Protein AF-A0AA88ZFK7-F1 (afdb_monomer_lite)

pLDDT: mean 89.88, std 11.75, range [48.97, 98.88]

Radius of gyration: 25.18 Å; chains: 1; bounding box: 60×43×93 Å

Foldseek 3Di:
DDDPPCNVVVVVVVVVVVVVVVVVVVVVVVPDDDDPDDDDPDPVVPDDDDDPDDDQAEEAEDELQQDAPQQEGDPVLVVLLVVQLPDDQRYEYEYQANLHPPAFQEDCVVCVVNNSSSLSSNVSNLVSCPNHNYHAAYEHDPRNCRHPGLVRVQVRLVSSCVSVVHNRHYPDPSLEAWDWADSDPAEIEIEGEVCLQLDDCVVVVCNPVPHPDDDPVVVLVVLLVVLLVQQRHQYEYRHAQDLDDCAQLCLNDDQCQCQAPPPDPHGDNVVSVVVSVCCNQDVPDSSRCNHPRNVVVSVSSVVSNVSHPRYHYDYHSGPDDDDDD

Secondary structure (DSSP, 8-state):
----TTHHHHHHHHHHHHHHHHHHHHHHHHS-----S---SSSGGGS-----S--S-EEEEE-S-----TTS--HHHHHHHHHHHT--SSEEEEEES--SSSSSPPPTTTTHHHHHHHHHHHHHHHTTSTT--SEEEEE--TTGGGTTTHHHHHHHHHHHHHHHT-STTBSSGGG-SEEEEE-SSSEEEEEE-HHHHHS-GGG-TTTTTT-S--SHHHHHHHHHHHHHHTTTSEEEEEESS-SS-SSTTTT---HHHHHSGGG-SS--HHHHHHHHHHHHHH--STTSTTSHHHHHHHHHHHHHHTT-TTEEEE--SSSS-----

Structure (mmCIF, N/CA/C/O backbone):
data_AF-A0AA88ZFK7-F1
#
_entry.id   AF-A0AA88ZFK7-F1
#
loop_
_atom_site.group_PDB
_atom_site.id
_atom_site.type_symbol
_atom_site.label_atom_id
_atom_site.label_alt_id
_atom_site.label_comp_id
_atom_site.label_asym_id
_atom_site.label_entity_id
_atom_site.label_seq_id
_atom_site.pdbx_PDB_ins_code
_atom_site.Cartn_x
_atom_site.Cartn_y
_atom_site.Cartn_z
_atom_site.occupancy
_atom_site.B_iso_or_equiv
_atom_site.auth_seq_id
_atom_site.auth_comp_id
_atom_site.auth_asym_id
_atom_site.auth_atom_id
_atom_site.pdbx_PDB_model_num
ATOM 1 N N . MET A 1 1 ? -26.505 -17.144 -72.668 1.00 49.22 1 MET A N 1
ATOM 2 C CA . MET A 1 1 ? -26.418 -16.811 -71.226 1.00 49.22 1 MET A CA 1
ATOM 3 C C . MET A 1 1 ? -27.713 -16.141 -70.796 1.00 49.22 1 MET A C 1
ATOM 5 O O . MET A 1 1 ? -27.918 -14.972 -71.095 1.00 49.22 1 MET A O 1
ATOM 9 N N . ILE A 1 2 ? -28.613 -16.891 -70.162 1.00 48.97 2 ILE A N 1
ATOM 10 C CA . ILE A 1 2 ? -29.909 -16.385 -69.694 1.00 48.97 2 ILE A CA 1
ATOM 11 C C . ILE A 1 2 ? -29.658 -15.649 -68.373 1.00 48.97 2 ILE A C 1
ATOM 13 O O . ILE A 1 2 ? -29.477 -16.278 -67.334 1.00 48.97 2 ILE A O 1
ATOM 17 N N . LYS A 1 3 ? -29.584 -14.313 -68.397 1.00 54.75 3 LYS A N 1
ATOM 18 C CA . LYS A 1 3 ? -29.647 -13.525 -67.159 1.00 54.75 3 LYS A CA 1
ATOM 19 C C . LYS A 1 3 ? -31.097 -13.563 -66.679 1.00 54.75 3 LYS A C 1
ATOM 21 O O . LYS A 1 3 ? -31.960 -12.970 -67.317 1.00 54.75 3 LYS A O 1
ATOM 26 N N . SER A 1 4 ? -31.348 -14.291 -65.589 1.00 56.97 4 SER A N 1
ATOM 27 C CA . SER A 1 4 ? -32.655 -14.339 -64.922 1.00 56.97 4 SER A CA 1
ATOM 28 C C . SER A 1 4 ? -33.203 -12.913 -64.714 1.00 56.97 4 SER A C 1
ATOM 30 O O . SER A 1 4 ? -32.439 -12.053 -64.253 1.00 56.97 4 SER A O 1
ATOM 32 N N . PRO A 1 5 ? -34.494 -12.640 -65.007 1.00 57.62 5 PRO A N 1
ATOM 33 C CA . PRO A 1 5 ? -35.096 -11.307 -64.872 1.00 57.62 5 PRO A CA 1
ATOM 34 C C . PRO A 1 5 ? -34.964 -10.730 -63.455 1.00 57.62 5 PRO A C 1
ATOM 36 O O . PRO A 1 5 ? -34.933 -9.517 -63.266 1.00 57.62 5 PRO A O 1
ATOM 39 N N . ASN A 1 6 ? -34.794 -11.604 -62.461 1.00 59.94 6 ASN A N 1
ATOM 40 C CA . ASN A 1 6 ? -34.714 -11.233 -61.054 1.00 59.94 6 ASN A CA 1
ATOM 41 C C . ASN A 1 6 ? -33.299 -10.831 -60.605 1.00 59.94 6 ASN A C 1
ATOM 43 O O . ASN A 1 6 ? -33.136 -10.301 -59.510 1.00 59.94 6 ASN A O 1
ATOM 47 N N . TYR A 1 7 ? -32.262 -11.012 -61.433 1.00 61.47 7 TYR A N 1
ATOM 48 C CA . TYR A 1 7 ? -30.872 -10.729 -61.041 1.00 61.47 7 TYR A CA 1
ATOM 49 C C . TYR A 1 7 ? -30.628 -9.247 -60.700 1.00 61.47 7 TYR A C 1
ATOM 51 O O . TYR A 1 7 ? -29.894 -8.928 -59.764 1.00 61.47 7 TYR A O 1
ATOM 59 N N . LYS A 1 8 ? -31.269 -8.320 -61.427 1.00 62.09 8 LYS A N 1
ATOM 60 C CA . LYS A 1 8 ? -31.182 -6.880 -61.122 1.00 62.09 8 LYS A CA 1
ATOM 61 C C . LYS A 1 8 ? -31.907 -6.521 -59.821 1.00 62.09 8 LYS A C 1
ATOM 63 O O . LYS A 1 8 ? -31.395 -5.697 -59.070 1.00 62.09 8 LYS A O 1
ATOM 68 N N . PHE A 1 9 ? -33.040 -7.168 -59.545 1.00 68.88 9 PHE A N 1
ATOM 69 C CA . PHE A 1 9 ? -33.827 -6.959 -58.329 1.00 68.88 9 PHE A CA 1
ATOM 70 C C . PHE A 1 9 ? -33.089 -7.463 -57.081 1.00 68.88 9 PHE A C 1
ATOM 72 O O . PHE A 1 9 ? -32.941 -6.719 -56.117 1.00 68.88 9 PHE A O 1
ATOM 79 N N . TYR A 1 10 ? -32.518 -8.674 -57.121 1.00 67.75 10 TYR A N 1
ATOM 80 C CA . TYR A 1 10 ? -31.720 -9.201 -56.006 1.00 67.75 10 TYR A CA 1
ATOM 81 C C . TYR A 1 10 ? -30.477 -8.350 -55.719 1.00 67.75 10 TYR A C 1
ATOM 83 O O . TYR A 1 10 ? -30.181 -8.083 -54.557 1.00 67.75 10 TYR A O 1
ATOM 91 N N . ASN A 1 11 ? -29.785 -7.851 -56.749 1.00 69.25 11 ASN A N 1
ATOM 92 C CA . ASN A 1 11 ? -28.633 -6.968 -56.550 1.00 69.25 11 ASN A CA 1
ATOM 93 C C . ASN A 1 11 ? -29.015 -5.584 -56.007 1.00 69.25 11 ASN A C 1
ATOM 95 O O . ASN A 1 11 ? -28.269 -5.041 -55.192 1.00 69.25 11 ASN A O 1
ATOM 99 N N . SER A 1 12 ? -30.159 -5.009 -56.404 1.00 67.25 12 SER A N 1
ATOM 100 C CA . SER A 1 12 ? -30.617 -3.745 -55.809 1.00 67.25 12 SER A CA 1
ATOM 101 C C . SER A 1 12 ? -31.069 -3.936 -54.362 1.00 67.25 12 SER A C 1
ATOM 103 O O . SER A 1 12 ? -30.783 -3.080 -53.528 1.00 67.25 12 SER A O 1
ATOM 105 N N . LEU A 1 13 ? -31.707 -5.069 -54.046 1.00 68.25 13 LEU A N 1
ATOM 106 C CA . LEU A 1 13 ? -32.111 -5.426 -52.686 1.00 68.25 13 LEU A CA 1
ATOM 107 C C . LEU A 1 13 ? -30.886 -5.651 -51.785 1.00 68.25 13 LEU A C 1
ATOM 109 O O . LEU A 1 13 ? -30.809 -5.072 -50.709 1.00 68.25 13 LEU A O 1
ATOM 113 N N . LEU A 1 14 ? -29.882 -6.399 -52.255 1.00 69.56 14 LEU A N 1
ATOM 114 C CA . LEU A 1 14 ? -28.613 -6.617 -51.549 1.00 69.56 14 LEU A CA 1
ATOM 115 C C . LEU A 1 14 ? -27.828 -5.314 -51.355 1.00 69.56 14 LEU A C 1
ATOM 117 O O . LEU A 1 14 ? -27.290 -5.075 -50.276 1.00 69.56 14 LEU A O 1
ATOM 121 N N . ALA A 1 15 ? -27.783 -4.440 -52.364 1.00 69.88 15 ALA A N 1
ATOM 122 C CA . ALA A 1 15 ? -27.136 -3.134 -52.250 1.00 69.88 15 ALA A CA 1
ATOM 123 C C . ALA A 1 15 ? -27.870 -2.211 -51.262 1.00 69.88 15 ALA A C 1
ATOM 125 O O . ALA A 1 15 ? -27.221 -1.508 -50.486 1.00 69.88 15 ALA A O 1
ATOM 126 N N . ALA A 1 16 ? -29.207 -2.232 -51.252 1.00 69.50 16 ALA A N 1
ATOM 127 C CA . ALA A 1 16 ? -30.010 -1.515 -50.268 1.00 69.50 16 ALA A CA 1
ATOM 128 C C . ALA A 1 16 ? -29.779 -2.084 -48.861 1.00 69.50 16 ALA A C 1
ATOM 130 O O . ALA A 1 16 ? -29.427 -1.324 -47.963 1.00 69.50 16 ALA A O 1
ATOM 131 N N . MET A 1 17 ? -29.862 -3.403 -48.670 1.00 72.62 17 MET A N 1
ATOM 132 C CA . MET A 1 17 ? -29.589 -4.063 -47.388 1.00 72.62 17 MET A CA 1
ATOM 133 C C . MET A 1 17 ? -28.180 -3.759 -46.871 1.00 72.62 17 MET A C 1
ATOM 135 O O . MET A 1 17 ? -28.020 -3.473 -45.691 1.00 72.62 17 MET A O 1
ATOM 139 N N . ARG A 1 18 ? -27.166 -3.724 -47.746 1.00 75.06 18 ARG A N 1
ATOM 140 C CA . ARG A 1 18 ? -25.788 -3.367 -47.378 1.00 75.06 18 ARG A CA 1
ATOM 141 C C . ARG A 1 18 ? -25.671 -1.910 -46.920 1.00 75.06 18 ARG A C 1
ATOM 143 O O . ARG A 1 18 ? -25.012 -1.655 -45.922 1.00 75.06 18 ARG A O 1
ATOM 150 N N . LYS A 1 19 ? -26.352 -0.967 -47.587 1.00 73.19 19 LYS A N 1
ATOM 151 C CA . LYS A 1 19 ? -26.397 0.451 -47.170 1.00 73.19 19 LYS A CA 1
ATOM 152 C C . LYS A 1 19 ? -27.090 0.639 -45.819 1.00 73.19 19 LYS A C 1
ATOM 154 O O . LYS A 1 19 ? -26.576 1.370 -44.980 1.00 73.19 19 LYS A O 1
ATOM 159 N N . HIS A 1 20 ? -28.216 -0.040 -45.595 1.00 80.69 20 HIS A N 1
ATOM 160 C CA . HIS A 1 20 ? -28.940 0.030 -44.322 1.00 80.69 20 HIS A CA 1
ATOM 161 C C . HIS A 1 20 ? -28.157 -0.661 -43.202 1.00 80.69 20 HIS A C 1
ATOM 163 O O . HIS A 1 20 ? -28.085 -0.127 -42.105 1.00 80.69 20 HIS A O 1
ATOM 169 N N . PHE A 1 21 ? -27.492 -1.785 -43.482 1.00 83.69 21 PHE A N 1
ATOM 170 C CA . PHE A 1 21 ? -26.608 -2.453 -42.528 1.00 83.69 21 PHE A CA 1
ATOM 171 C C . PHE A 1 21 ? -25.432 -1.560 -42.120 1.00 83.69 21 PHE A C 1
ATOM 173 O O . PHE A 1 21 ? -25.173 -1.400 -40.933 1.00 83.69 21 PHE A O 1
ATOM 180 N N . THR A 1 22 ? -24.759 -0.909 -43.075 1.00 82.00 22 THR A N 1
ATOM 181 C CA . THR A 1 22 ? -23.696 0.058 -42.764 1.00 82.00 22 THR A CA 1
ATOM 182 C C . THR A 1 22 ? -24.225 1.236 -41.945 1.00 82.00 22 THR A C 1
ATOM 184 O O . THR A 1 22 ? -23.577 1.629 -40.981 1.00 82.00 22 THR A O 1
ATOM 187 N N . LEU A 1 23 ? -25.409 1.766 -42.269 1.00 83.00 23 LEU A N 1
ATOM 188 C CA . LEU A 1 23 ? -26.037 2.844 -41.501 1.00 83.00 23 LEU A CA 1
ATOM 189 C C . LEU A 1 23 ? -26.380 2.408 -40.068 1.00 83.00 23 LEU A C 1
ATOM 191 O O . LEU A 1 23 ? -26.109 3.151 -39.133 1.00 83.00 23 LEU A O 1
ATOM 195 N N . ILE A 1 24 ? -26.925 1.201 -39.887 1.00 84.56 24 ILE A N 1
ATOM 196 C CA . ILE A 1 24 ? -27.236 0.622 -38.571 1.00 84.56 24 ILE A CA 1
ATOM 197 C C . ILE A 1 24 ? -25.956 0.435 -37.756 1.00 84.56 24 ILE A C 1
ATOM 199 O O . ILE A 1 24 ? -25.912 0.831 -36.598 1.00 84.56 24 ILE A O 1
ATOM 203 N N . VAL A 1 25 ? -24.894 -0.102 -38.361 1.00 82.19 25 VAL A N 1
ATOM 204 C CA . VAL A 1 25 ? -23.587 -0.251 -37.708 1.00 82.19 25 VAL A CA 1
ATOM 205 C C . VAL A 1 25 ? -23.025 1.114 -37.293 1.00 82.19 25 VAL A C 1
ATOM 207 O O . VAL A 1 25 ? -22.575 1.260 -36.162 1.00 82.19 25 VAL A O 1
ATOM 210 N N . ILE A 1 26 ? -23.111 2.133 -38.155 1.00 81.38 26 ILE A N 1
ATOM 211 C CA . ILE A 1 26 ? -22.686 3.506 -37.834 1.00 81.38 26 ILE A CA 1
ATOM 212 C C . ILE A 1 26 ? -23.524 4.094 -36.689 1.00 81.38 26 ILE A C 1
ATOM 214 O O . ILE A 1 26 ? -22.962 4.662 -35.758 1.00 81.38 26 ILE A O 1
ATOM 218 N N . LEU A 1 27 ? -24.848 3.930 -36.710 1.00 82.25 27 LEU A N 1
ATOM 219 C CA . LEU A 1 27 ? -25.737 4.410 -35.647 1.00 82.25 27 LEU A CA 1
ATOM 220 C C . LEU A 1 27 ? -25.462 3.717 -34.303 1.00 82.25 27 LEU A C 1
ATOM 222 O O . LEU A 1 27 ? -25.471 4.382 -33.270 1.00 82.25 27 LEU A O 1
ATOM 226 N N . LEU A 1 28 ? -25.133 2.421 -34.316 1.00 79.12 28 LEU A N 1
ATOM 227 C CA . LEU A 1 28 ? -24.731 1.669 -33.121 1.00 79.12 28 LEU A CA 1
ATOM 228 C C . LEU A 1 28 ? -23.401 2.167 -32.527 1.00 79.12 28 LEU A C 1
ATOM 230 O O . LEU A 1 28 ? -23.224 2.117 -31.310 1.00 79.12 28 LEU A O 1
ATOM 234 N N . PHE A 1 29 ? -22.489 2.703 -33.348 1.00 69.25 29 PHE A N 1
ATOM 235 C CA . PHE A 1 29 ? -21.265 3.346 -32.854 1.00 69.25 29 PHE A CA 1
ATOM 236 C C . PHE A 1 29 ? -21.531 4.689 -32.154 1.00 69.25 29 PHE A C 1
ATOM 238 O O . PHE A 1 29 ? -20.763 5.063 -31.270 1.00 69.25 29 PHE A O 1
ATOM 245 N N . PHE A 1 30 ? -22.619 5.391 -32.490 1.00 69.25 30 PHE A N 1
ATOM 246 C CA . PHE A 1 30 ? -22.988 6.663 -31.852 1.00 69.25 30 PHE A CA 1
ATOM 247 C C . PHE A 1 30 ? -23.887 6.511 -30.616 1.00 69.25 30 PHE A C 1
ATOM 249 O O . PHE A 1 30 ? -24.049 7.474 -29.871 1.00 69.25 30 PHE A O 1
ATOM 256 N N . SER A 1 31 ? -24.444 5.323 -30.349 1.00 69.44 31 SER A N 1
ATOM 257 C CA . SER A 1 31 ? -25.279 5.076 -29.160 1.00 69.44 31 SER A CA 1
ATOM 258 C C . SER A 1 31 ? -24.495 4.714 -27.888 1.00 69.44 31 SER A C 1
ATOM 260 O O . SER A 1 31 ? -25.089 4.534 -26.826 1.00 69.44 31 SER A O 1
ATOM 262 N N . GLY A 1 32 ? -23.168 4.578 -27.968 1.00 58.75 32 GLY A N 1
ATOM 263 C CA . GLY A 1 32 ? -22.326 4.227 -26.824 1.00 58.75 32 GLY A CA 1
ATOM 264 C C . GLY A 1 32 ? -21.903 5.447 -26.006 1.00 58.75 32 GLY A C 1
ATOM 265 O O . GLY A 1 32 ? -20.849 6.020 -26.264 1.00 58.75 32 GLY A O 1
ATOM 266 N N . CYS A 1 33 ? -22.669 5.826 -24.982 1.00 57.41 33 CYS A N 1
ATOM 267 C CA . CYS A 1 33 ? -22.209 6.809 -23.996 1.00 57.41 33 CYS A CA 1
ATOM 268 C C . CYS A 1 33 ? -21.316 6.131 -22.944 1.00 57.41 33 CYS A C 1
ATOM 270 O O . CYS A 1 33 ? -21.792 5.345 -22.122 1.00 57.41 33 CYS A O 1
ATOM 272 N N . ALA A 1 34 ? -20.020 6.456 -22.929 1.00 58.28 34 ALA A N 1
ATOM 273 C CA . ALA A 1 34 ? -19.162 6.160 -21.786 1.00 58.28 34 ALA A CA 1
ATOM 274 C C . ALA A 1 34 ? -19.526 7.117 -20.639 1.00 58.28 34 ALA A C 1
ATOM 276 O O . ALA A 1 34 ? -19.327 8.324 -20.742 1.00 58.28 34 ALA A O 1
ATOM 277 N N . THR A 1 35 ? -20.101 6.585 -19.561 1.00 60.56 35 THR A N 1
ATOM 278 C CA . THR A 1 35 ? -20.383 7.362 -18.348 1.00 60.56 35 THR A CA 1
ATOM 279 C C . THR A 1 35 ? -19.154 7.392 -17.440 1.00 60.56 35 THR A C 1
ATOM 281 O O . THR A 1 35 ? -18.568 6.345 -17.162 1.00 60.56 35 THR A O 1
ATOM 284 N N . TYR A 1 36 ? -18.782 8.588 -16.978 1.00 64.69 36 TYR A N 1
ATOM 285 C CA . TYR A 1 36 ? -17.747 8.811 -15.958 1.00 64.69 36 TYR A CA 1
ATOM 286 C C . TYR A 1 36 ? -18.322 8.830 -14.534 1.00 64.69 36 TYR A C 1
ATOM 288 O O . TYR A 1 36 ? -17.595 9.059 -13.572 1.00 64.69 36 TYR A O 1
ATOM 296 N N . HIS A 1 37 ? -19.632 8.615 -14.386 1.00 66.00 37 HIS A N 1
ATOM 297 C CA . HIS A 1 37 ? -20.259 8.535 -13.074 1.00 66.00 37 HIS A CA 1
ATOM 298 C C . HIS A 1 37 ? -19.936 7.201 -12.401 1.00 66.00 37 HIS A C 1
ATOM 300 O O . HIS A 1 37 ? -19.887 6.157 -13.058 1.00 66.00 37 HIS A O 1
ATOM 306 N N . ALA A 1 38 ? -19.768 7.241 -11.077 1.00 68.56 38 ALA A N 1
ATOM 307 C CA . ALA A 1 38 ? -19.637 6.043 -10.263 1.00 68.56 38 ALA A CA 1
ATOM 308 C C . ALA A 1 38 ? -20.814 5.091 -10.529 1.00 68.56 38 ALA A C 1
ATOM 310 O O . ALA A 1 38 ? -21.983 5.495 -10.546 1.00 68.56 38 ALA A O 1
ATOM 311 N N . LYS A 1 39 ? -20.486 3.825 -10.789 1.00 67.38 39 LYS A N 1
ATOM 312 C CA . LYS A 1 39 ? -21.465 2.782 -11.082 1.00 67.38 39 LYS A CA 1
ATOM 313 C C . LYS A 1 39 ? -21.819 2.073 -9.788 1.00 67.38 39 LYS A C 1
ATOM 315 O O . LYS A 1 39 ? -21.060 1.242 -9.307 1.00 67.38 39 LYS A O 1
ATOM 320 N N . TYR A 1 40 ? -22.980 2.405 -9.249 1.00 67.81 40 TYR A N 1
ATOM 321 C CA . TYR A 1 40 ? -23.548 1.706 -8.106 1.00 67.81 40 TYR A CA 1
ATOM 322 C C . TYR A 1 40 ? -24.415 0.559 -8.612 1.00 67.81 40 TYR A C 1
ATOM 324 O O . TYR A 1 40 ? -25.205 0.756 -9.538 1.00 67.81 40 TYR A O 1
ATOM 332 N N . LYS A 1 41 ? -24.274 -0.629 -8.014 1.00 69.50 41 LYS A N 1
ATOM 333 C CA . LYS A 1 41 ? -25.149 -1.770 -8.317 1.00 69.50 41 LYS A CA 1
ATOM 334 C C . LYS A 1 41 ? -26.603 -1.432 -7.971 1.00 69.50 41 LYS A C 1
ATOM 336 O O . LYS A 1 41 ? -27.474 -1.652 -8.805 1.00 69.50 41 LYS A O 1
ATOM 341 N N . ASN A 1 42 ? -26.823 -0.800 -6.815 1.00 75.25 42 ASN A N 1
ATOM 342 C CA . ASN A 1 42 ? -28.095 -0.188 -6.446 1.00 75.25 42 ASN A CA 1
ATOM 343 C C . ASN A 1 42 ? -27.876 1.289 -6.110 1.00 75.25 42 ASN A C 1
ATOM 345 O O . ASN A 1 42 ? -26.991 1.651 -5.341 1.00 75.25 42 ASN A O 1
ATOM 349 N N . ILE A 1 43 ? -28.683 2.160 -6.708 1.00 72.50 43 ILE A N 1
ATOM 350 C CA . ILE A 1 43 ? -28.585 3.614 -6.524 1.00 72.50 43 ILE A CA 1
ATOM 351 C C . ILE A 1 43 ? -29.042 4.047 -5.124 1.00 72.50 43 ILE A C 1
ATOM 353 O O . ILE A 1 43 ? -28.575 5.078 -4.643 1.00 72.50 43 ILE A O 1
ATOM 357 N N . GLU A 1 44 ? -29.931 3.271 -4.506 1.00 70.44 44 GLU A N 1
ATOM 358 C CA . GLU A 1 44 ? -30.509 3.519 -3.179 1.00 70.44 44 GLU A CA 1
ATOM 359 C C . GLU A 1 44 ? -29.471 3.362 -2.055 1.00 70.44 44 GLU A C 1
ATOM 361 O O . GLU A 1 44 ? -29.525 4.101 -1.077 1.00 70.44 44 GLU A O 1
ATOM 366 N N . ASP A 1 45 ? -28.441 2.535 -2.265 1.00 64.38 45 ASP A N 1
ATOM 367 C CA . ASP A 1 45 ? -27.340 2.294 -1.316 1.00 64.38 45 ASP A CA 1
ATOM 368 C C . ASP A 1 45 ? -26.363 3.488 -1.204 1.00 64.38 45 ASP A C 1
ATOM 370 O O . ASP A 1 45 ? -25.338 3.408 -0.532 1.00 64.38 45 ASP A O 1
ATOM 374 N N . ARG A 1 46 ? -26.642 4.610 -1.885 1.00 64.31 46 ARG A N 1
ATOM 375 C CA . ARG A 1 46 ? -25.829 5.839 -1.822 1.00 64.31 46 ARG A CA 1
ATOM 376 C C . ARG A 1 46 ? -26.067 6.684 -0.574 1.00 64.31 46 ARG A C 1
ATOM 378 O O . ARG A 1 46 ? -25.387 7.694 -0.410 1.00 64.31 46 ARG A O 1
ATOM 385 N N . GLN A 1 47 ? -27.068 6.352 0.232 1.00 67.19 47 GLN A N 1
ATOM 386 C CA . GLN A 1 47 ? -27.341 7.092 1.455 1.00 67.19 47 GLN A CA 1
ATOM 387 C C . GLN A 1 47 ? -26.525 6.513 2.602 1.00 67.19 47 GLN A C 1
ATOM 389 O O . GLN A 1 47 ? -26.481 5.296 2.788 1.00 67.19 47 GLN A O 1
ATOM 394 N N . ASP A 1 48 ? -25.907 7.398 3.381 1.00 68.00 48 ASP A N 1
ATOM 395 C CA . ASP A 1 48 ? -25.293 7.009 4.642 1.00 68.00 48 ASP A CA 1
ATOM 396 C C . ASP A 1 48 ? -26.340 6.282 5.481 1.00 68.00 48 ASP A C 1
ATOM 398 O O . ASP A 1 48 ? -27.452 6.778 5.668 1.00 68.00 48 ASP A O 1
ATOM 402 N N . THR A 1 49 ? -25.999 5.092 5.972 1.00 69.81 49 THR A N 1
ATOM 403 C CA . THR A 1 49 ? -26.879 4.375 6.892 1.00 69.81 49 THR A CA 1
ATOM 404 C C . THR A 1 49 ? -26.753 5.046 8.258 1.00 69.81 49 THR A C 1
ATOM 406 O O . THR A 1 49 ? -25.693 4.930 8.880 1.00 69.81 49 THR A O 1
ATOM 409 N N . PRO A 1 50 ? -27.785 5.760 8.751 1.00 70.62 50 PRO A N 1
ATOM 410 C CA . PRO A 1 50 ? -27.712 6.364 10.068 1.00 70.62 50 PRO A CA 1
ATOM 411 C C . PRO A 1 50 ? -27.580 5.247 11.104 1.00 70.62 50 PRO A C 1
ATOM 413 O O . PRO A 1 50 ? -28.436 4.370 11.213 1.00 70.62 50 PRO A O 1
ATOM 416 N N . THR A 1 51 ? -26.487 5.271 11.860 1.00 77.50 51 THR A N 1
ATOM 417 C CA . THR A 1 51 ? -26.239 4.334 12.952 1.00 77.50 51 THR A CA 1
ATOM 418 C C . THR A 1 51 ? -26.222 5.092 14.270 1.00 77.50 51 THR A C 1
ATOM 420 O O . THR A 1 51 ? -25.615 6.152 14.383 1.00 77.50 51 THR A O 1
ATOM 423 N N . ALA A 1 52 ? -26.906 4.544 15.272 1.00 82.25 52 ALA A N 1
ATOM 424 C CA . ALA A 1 52 ? -26.826 5.024 16.650 1.00 82.25 52 ALA A CA 1
ATOM 425 C C . ALA A 1 52 ? -25.652 4.389 17.418 1.00 82.25 52 ALA A C 1
ATOM 427 O O . ALA A 1 52 ? -25.462 4.682 18.595 1.00 82.25 52 ALA A O 1
ATOM 428 N N . LYS A 1 53 ? -24.902 3.478 16.779 1.00 86.38 53 LYS A N 1
ATOM 429 C CA . LYS A 1 53 ? -23.741 2.831 17.392 1.00 86.38 53 LYS A CA 1
ATOM 430 C C . LYS A 1 53 ? -22.585 3.818 17.491 1.00 86.38 53 LYS A C 1
ATOM 432 O O . LYS A 1 53 ? -22.346 4.595 16.568 1.00 86.38 53 LYS A O 1
ATOM 437 N N . GLU A 1 54 ? -21.858 3.733 18.595 1.00 89.12 54 GLU A N 1
ATOM 438 C CA . GLU A 1 54 ? -20.601 4.446 18.767 1.00 89.12 54 GLU A CA 1
ATOM 439 C C . GLU A 1 54 ? -19.547 3.900 17.795 1.00 89.12 54 GLU A C 1
ATOM 441 O O . GLU A 1 54 ? -19.468 2.694 17.544 1.00 89.12 54 GLU A O 1
ATOM 446 N N . VAL A 1 55 ? -18.762 4.801 17.206 1.00 91.69 55 VAL A N 1
ATOM 447 C CA . VAL A 1 55 ? -17.678 4.437 16.294 1.00 91.69 55 VAL A CA 1
ATOM 448 C C . VAL A 1 55 ? -16.454 4.075 17.130 1.00 91.69 55 VAL A C 1
ATOM 450 O O . VAL A 1 55 ? -15.853 4.954 17.739 1.00 91.69 55 VAL A O 1
ATOM 453 N N . SER A 1 56 ? -16.082 2.791 17.131 1.00 93.69 56 SER A N 1
ATOM 454 C CA . SER A 1 56 ? -14.902 2.282 17.852 1.00 93.69 56 SER A CA 1
ATOM 455 C C . SER A 1 56 ? -13.594 2.865 17.295 1.00 93.69 56 SER A C 1
ATOM 457 O O . SER A 1 56 ? -12.761 3.365 18.048 1.00 93.69 56 SER A O 1
ATOM 459 N N . HIS A 1 57 ? -13.432 2.871 15.964 1.00 97.44 57 HIS A N 1
ATOM 460 C CA . HIS A 1 57 ? -12.255 3.431 15.289 1.00 97.44 57 HIS A CA 1
ATOM 461 C C . HIS A 1 57 ? -12.565 3.819 13.839 1.00 97.44 57 HIS A C 1
ATOM 463 O O . HIS A 1 57 ? -13.385 3.173 13.186 1.00 97.44 57 HIS A O 1
ATOM 469 N N . THR A 1 58 ? -11.909 4.857 13.309 1.00 97.50 58 THR A N 1
ATOM 470 C CA . THR A 1 58 ? -12.067 5.284 11.901 1.00 97.50 58 THR A CA 1
ATOM 471 C C . THR A 1 58 ? -10.787 5.076 11.095 1.00 97.50 58 THR A C 1
ATOM 473 O O . THR A 1 58 ? -9.726 5.543 11.493 1.00 97.50 58 THR A O 1
ATOM 476 N N . PHE A 1 59 ? -10.879 4.456 9.917 1.00 98.44 59 PHE A N 1
ATOM 477 C CA . PHE A 1 59 ? -9.739 4.280 9.010 1.00 98.44 59 PHE A CA 1
ATOM 478 C C . PHE A 1 59 ? -9.841 5.208 7.797 1.00 98.44 59 PHE A C 1
ATOM 480 O O . PHE A 1 59 ? -10.881 5.283 7.143 1.00 98.44 59 PHE A O 1
ATOM 487 N N . TYR A 1 60 ? -8.747 5.896 7.485 1.00 98.50 60 TYR A N 1
ATOM 488 C CA . TYR A 1 60 ? -8.582 6.732 6.300 1.00 98.50 60 TYR A CA 1
ATOM 489 C C . TYR A 1 60 ? -7.531 6.096 5.400 1.00 98.50 60 TYR A C 1
ATOM 491 O O . TYR A 1 60 ? -6.388 5.926 5.807 1.00 98.50 60 TYR A O 1
ATOM 499 N N . LEU A 1 61 ? -7.918 5.734 4.184 1.00 98.56 61 LEU A N 1
ATOM 500 C CA . LEU A 1 61 ? -7.084 4.950 3.280 1.00 98.56 61 LEU A CA 1
ATOM 501 C C . LEU A 1 61 ? -6.726 5.778 2.046 1.00 98.56 61 LEU A C 1
ATOM 503 O O . LEU A 1 61 ? -7.598 6.431 1.467 1.00 98.56 61 LEU A O 1
ATOM 507 N N . ILE A 1 62 ? -5.464 5.732 1.631 1.00 98.12 62 ILE A N 1
ATOM 508 C CA . ILE A 1 62 ? -4.998 6.307 0.368 1.00 98.12 62 ILE A CA 1
ATOM 509 C C . ILE A 1 62 ? -3.859 5.450 -0.185 1.00 98.12 62 ILE A C 1
ATOM 511 O O . ILE A 1 62 ? -2.985 5.068 0.571 1.00 98.12 62 ILE A O 1
ATOM 515 N N . GLY A 1 63 ? -3.856 5.130 -1.475 1.00 96.62 63 GLY A N 1
ATOM 516 C CA . GLY A 1 63 ? -2.759 4.419 -2.148 1.00 96.62 63 GLY A CA 1
ATOM 517 C C . GLY A 1 63 ? -2.278 5.202 -3.364 1.00 96.62 63 GLY A C 1
ATOM 518 O O . GLY A 1 63 ? -2.955 6.149 -3.784 1.00 96.62 63 GLY A O 1
ATOM 519 N N . ASP A 1 64 ? -1.116 4.832 -3.905 1.00 96.75 64 ASP A N 1
ATOM 520 C CA . ASP A 1 64 ? -0.597 5.353 -5.179 1.00 96.75 64 ASP A CA 1
ATOM 521 C C . ASP A 1 64 ? -0.438 6.885 -5.163 1.00 96.75 64 ASP A C 1
ATOM 523 O O . ASP A 1 64 ? -0.637 7.600 -6.153 1.00 96.75 64 ASP A O 1
ATOM 527 N N . ALA A 1 65 ? -0.102 7.424 -3.989 1.00 95.06 65 ALA A N 1
ATOM 528 C CA . ALA A 1 65 ? -0.027 8.858 -3.737 1.00 95.06 65 ALA A CA 1
ATOM 529 C C . ALA A 1 65 ? 1.346 9.465 -4.079 1.00 95.06 65 ALA A C 1
ATOM 531 O O . ALA A 1 65 ? 1.529 10.682 -3.945 1.00 95.06 65 ALA A O 1
ATOM 532 N N . GLY A 1 66 ? 2.288 8.654 -4.570 1.00 93.38 66 GLY A N 1
ATOM 533 C CA . GLY A 1 66 ? 3.679 9.030 -4.812 1.00 93.38 66 GLY A CA 1
ATOM 534 C C . GLY A 1 66 ? 3.950 9.999 -5.959 1.00 93.38 66 GLY A C 1
ATOM 535 O O . GLY A 1 66 ? 5.108 10.198 -6.319 1.00 93.38 66 GLY A O 1
ATOM 536 N N . LEU A 1 67 ? 2.915 10.604 -6.554 1.00 94.75 67 LEU A N 1
ATOM 537 C CA . LEU A 1 67 ? 3.049 11.609 -7.607 1.00 94.75 67 LEU A CA 1
ATOM 538 C C . LEU A 1 67 ? 2.320 12.904 -7.224 1.00 94.75 67 LEU A C 1
ATOM 540 O O . LEU A 1 67 ? 1.090 13.004 -7.248 1.00 94.75 67 LEU A O 1
ATOM 544 N N . SER A 1 68 ? 3.097 13.937 -6.899 1.00 95.19 68 SER A N 1
ATOM 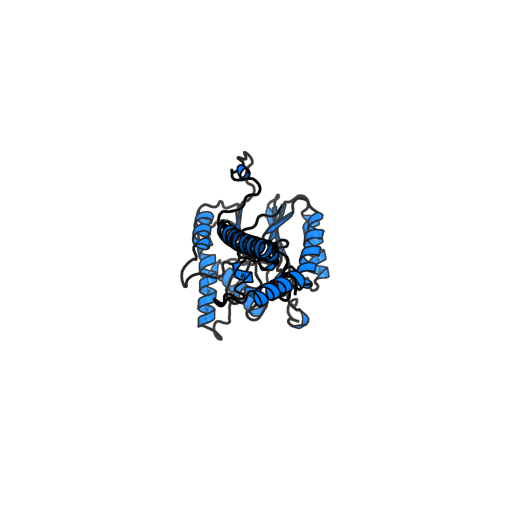545 C CA . SER A 1 68 ? 2.597 15.282 -6.584 1.00 95.19 68 SER A CA 1
ATOM 546 C C . SER A 1 68 ? 3.467 16.380 -7.201 1.00 95.19 68 SER A C 1
ATOM 548 O O . SER A 1 68 ? 4.646 16.144 -7.459 1.00 95.19 68 SER A O 1
ATOM 550 N N . PRO A 1 69 ? 2.931 17.594 -7.436 1.00 96.06 69 PRO A N 1
ATOM 551 C CA . PRO A 1 69 ? 3.746 18.730 -7.864 1.00 96.06 69 PRO A CA 1
ATOM 552 C C . PRO A 1 69 ? 4.905 18.983 -6.892 1.00 96.06 69 PRO A C 1
ATOM 554 O O . PRO A 1 69 ? 4.733 18.847 -5.682 1.00 96.06 69 PRO A O 1
ATOM 557 N N . LEU A 1 70 ? 6.067 19.396 -7.403 1.00 95.62 70 LEU A N 1
ATOM 558 C CA . LEU A 1 70 ? 7.208 19.740 -6.5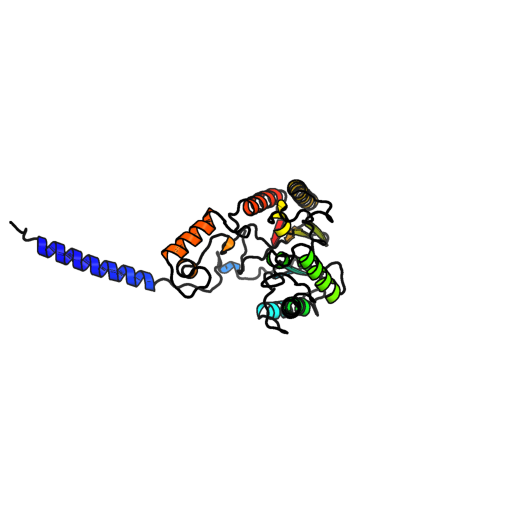49 1.00 95.62 70 LEU A CA 1
ATOM 559 C C . LEU A 1 70 ? 6.814 20.828 -5.537 1.00 95.62 70 LEU A C 1
ATOM 561 O O . LEU A 1 70 ? 6.295 21.878 -5.915 1.00 95.62 70 LEU A O 1
ATOM 565 N N . GLY A 1 71 ? 7.045 20.557 -4.251 1.00 94.25 71 GLY A N 1
ATOM 566 C CA . GLY A 1 71 ? 6.678 21.444 -3.142 1.00 94.25 71 GLY A CA 1
ATOM 567 C C . GLY A 1 71 ? 5.171 21.592 -2.888 1.00 94.25 71 GLY A C 1
ATOM 568 O O . GLY A 1 71 ? 4.773 22.487 -2.146 1.00 94.25 71 GLY A O 1
ATOM 569 N N . GLY A 1 72 ? 4.321 20.757 -3.492 1.00 95.38 72 GLY A N 1
ATOM 570 C CA . GLY A 1 72 ? 2.868 20.849 -3.368 1.00 95.38 72 GLY A CA 1
ATOM 571 C C . GLY A 1 72 ? 2.174 19.494 -3.273 1.00 95.38 72 GLY A C 1
ATOM 572 O O . GLY A 1 72 ? 2.794 18.442 -3.349 1.00 95.38 72 GLY A O 1
ATOM 573 N N . MET A 1 73 ? 0.852 19.531 -3.113 1.00 97.25 73 MET A N 1
ATOM 574 C CA . MET A 1 73 ? -0.007 18.344 -3.061 1.00 97.25 73 MET A CA 1
ATOM 575 C C . MET A 1 73 ? -0.834 18.226 -4.337 1.00 97.25 73 MET A C 1
ATOM 577 O O . MET A 1 73 ? -1.367 19.227 -4.837 1.00 97.25 73 MET A O 1
ATOM 581 N N . ASN A 1 74 ? -1.000 17.001 -4.831 1.00 95.56 74 ASN A N 1
ATOM 582 C CA . ASN A 1 74 ? -2.034 16.699 -5.814 1.00 95.56 74 ASN A CA 1
ATOM 583 C C . ASN A 1 74 ? -3.455 16.912 -5.215 1.00 95.56 74 ASN A C 1
ATOM 585 O O . ASN A 1 74 ? -3.606 17.063 -3.997 1.00 95.56 74 ASN A O 1
ATOM 589 N N . PRO A 1 75 ? -4.520 16.975 -6.040 1.00 96.06 75 PRO A N 1
ATOM 590 C CA . PRO A 1 75 ? -5.880 17.211 -5.545 1.00 96.06 75 PRO A CA 1
ATOM 591 C C . PRO A 1 75 ? -6.387 16.171 -4.535 1.00 96.06 75 PRO A C 1
ATOM 593 O O . PRO A 1 75 ? -7.102 16.544 -3.606 1.00 96.06 75 PRO A O 1
ATOM 596 N N . ALA A 1 76 ? -6.001 14.899 -4.682 1.00 95.38 76 ALA A N 1
ATOM 597 C CA . ALA A 1 76 ? -6.413 13.831 -3.772 1.00 95.38 76 ALA A CA 1
ATOM 598 C C . ALA A 1 76 ? -5.820 14.032 -2.370 1.00 95.38 76 ALA A C 1
ATOM 600 O O . ALA A 1 76 ? -6.558 14.007 -1.390 1.00 95.38 76 ALA A O 1
ATOM 601 N N . LEU A 1 77 ? -4.525 14.352 -2.273 1.00 98.06 77 LEU A N 1
ATOM 602 C CA . LEU A 1 77 ? -3.861 14.644 -0.999 1.00 98.06 77 LEU A CA 1
ATOM 603 C C . LEU A 1 77 ? -4.411 15.896 -0.315 1.00 98.06 77 LEU A C 1
ATOM 605 O O . LEU A 1 77 ? -4.495 15.932 0.910 1.00 98.06 77 LEU A O 1
ATOM 609 N N . LYS A 1 78 ? -4.842 16.907 -1.081 1.00 98.25 78 LYS A N 1
ATOM 610 C CA . LYS A 1 78 ? -5.544 18.067 -0.507 1.00 98.25 78 LYS A CA 1
ATOM 611 C C . LYS A 1 78 ? -6.858 17.644 0.149 1.00 98.25 78 LYS A C 1
ATOM 613 O O . LYS A 1 78 ? -7.088 17.984 1.302 1.00 98.25 78 LYS A O 1
ATOM 618 N N . ALA A 1 79 ? -7.690 16.875 -0.554 1.00 97.44 79 ALA A N 1
ATOM 619 C CA . ALA A 1 79 ? -8.951 16.378 -0.002 1.00 97.44 79 ALA A CA 1
ATOM 620 C C . ALA A 1 79 ? -8.728 15.456 1.211 1.00 97.44 79 ALA A C 1
ATOM 622 O O . ALA A 1 79 ? -9.432 15.568 2.213 1.00 97.44 79 ALA A O 1
ATOM 623 N N . PHE A 1 80 ? -7.710 14.595 1.142 1.00 98.19 80 PHE A N 1
ATOM 624 C CA . PHE A 1 80 ? -7.312 13.715 2.236 1.00 98.19 80 PHE A CA 1
ATOM 625 C C . PHE A 1 80 ? -6.905 14.518 3.475 1.00 98.19 80 PHE A C 1
ATOM 627 O O . PHE A 1 80 ? -7.456 14.303 4.551 1.00 98.19 80 PHE A O 1
ATOM 634 N N . LYS A 1 81 ? -6.038 15.527 3.311 1.00 98.44 81 LYS A N 1
ATOM 635 C CA . LYS A 1 81 ? -5.637 16.444 4.385 1.00 98.44 81 LYS A CA 1
ATOM 636 C C . LYS A 1 81 ? -6.828 17.125 5.052 1.00 98.44 81 LYS A C 1
ATOM 638 O O . LYS A 1 81 ? -6.889 17.160 6.277 1.00 98.44 81 LYS A O 1
ATOM 643 N N . GLU A 1 82 ? -7.774 17.653 4.274 1.00 97.94 82 GLU A N 1
ATOM 644 C CA . GLU A 1 82 ? -8.968 18.292 4.843 1.00 97.94 82 GLU A CA 1
ATOM 645 C C . GLU A 1 82 ? -9.779 17.317 5.700 1.00 97.94 82 GLU A C 1
ATOM 647 O O . GLU A 1 82 ? -10.256 17.683 6.775 1.00 97.94 82 GLU A O 1
ATOM 652 N N . ARG A 1 83 ? -9.881 16.051 5.278 1.00 97.12 83 ARG A N 1
ATOM 653 C CA . ARG A 1 83 ? -10.574 15.031 6.064 1.00 97.12 83 ARG A CA 1
ATOM 654 C C . ARG A 1 83 ? -9.817 14.662 7.341 1.00 97.12 83 ARG A C 1
ATOM 656 O O . ARG A 1 83 ? -10.455 14.521 8.384 1.00 97.12 83 ARG A O 1
ATOM 663 N N . LEU A 1 84 ? -8.490 14.547 7.272 1.00 98.44 84 LEU A N 1
ATOM 664 C CA . LEU A 1 84 ? -7.641 14.236 8.423 1.00 98.44 84 LEU A CA 1
ATOM 665 C C . LEU A 1 84 ? -7.570 15.378 9.447 1.00 98.44 84 LEU A C 1
ATOM 667 O O . LEU A 1 84 ? -7.495 15.113 10.643 1.00 98.44 84 LEU A O 1
ATOM 671 N N . ASN A 1 85 ? -7.652 16.641 9.014 1.00 97.94 85 ASN A N 1
ATOM 672 C CA . ASN A 1 85 ? -7.641 17.809 9.908 1.00 97.94 85 ASN A CA 1
ATOM 673 C C . ASN A 1 85 ? -8.784 17.795 10.940 1.00 97.94 85 ASN A C 1
ATOM 675 O O . ASN A 1 85 ? -8.648 18.377 12.015 1.00 97.94 85 ASN A O 1
ATOM 679 N N . VAL A 1 86 ? -9.911 17.163 10.601 1.00 96.56 86 VAL A N 1
ATOM 680 C CA . VAL A 1 86 ? -11.109 17.072 11.453 1.00 96.56 86 VAL A CA 1
ATOM 681 C C . VAL A 1 86 ? -11.331 15.666 12.017 1.00 96.56 86 VAL A C 1
ATOM 683 O O . VAL A 1 86 ? -12.384 15.396 12.592 1.00 96.56 86 VAL A O 1
ATOM 686 N N . ALA A 1 87 ? -10.381 14.751 11.819 1.00 96.88 87 ALA A N 1
ATOM 687 C CA . ALA A 1 87 ? -10.485 13.389 12.317 1.00 96.88 87 ALA A CA 1
ATOM 688 C C . ALA A 1 87 ? -10.261 13.327 13.837 1.00 96.88 87 ALA A C 1
ATOM 690 O O . ALA A 1 87 ? -9.434 14.053 14.395 1.00 96.88 87 ALA A O 1
ATOM 691 N N . ASP A 1 88 ? -10.996 12.433 14.501 1.00 95.62 88 ASP A N 1
ATOM 692 C CA . ASP A 1 88 ? -10.790 12.139 15.919 1.00 95.62 88 ASP A CA 1
ATOM 693 C C . ASP A 1 88 ? -9.465 11.390 16.153 1.00 95.62 88 ASP A C 1
ATOM 695 O O . ASP A 1 88 ? -8.915 10.779 15.236 1.00 95.62 88 ASP A O 1
ATOM 699 N N . LYS A 1 89 ? -8.944 11.415 17.384 1.00 97.06 89 LYS A N 1
ATOM 700 C CA . LYS A 1 89 ? -7.738 10.661 17.760 1.00 97.06 89 LYS A CA 1
ATOM 701 C C . LYS A 1 89 ? -7.906 9.140 17.611 1.00 97.06 89 LYS A C 1
ATOM 703 O O . LYS A 1 89 ? -6.921 8.464 17.341 1.00 97.06 89 LYS A O 1
ATOM 708 N N . ASN A 1 90 ? -9.127 8.612 17.737 1.00 97.38 90 ASN A N 1
ATOM 709 C CA . ASN A 1 90 ? -9.456 7.200 17.529 1.00 97.38 90 ASN A CA 1
ATOM 710 C C . ASN A 1 90 ? -9.602 6.923 16.025 1.00 97.38 90 ASN A C 1
ATOM 712 O O . ASN A 1 90 ? -10.671 6.585 15.502 1.00 97.38 90 ASN A O 1
ATOM 716 N N . SER A 1 91 ? -8.517 7.173 15.296 1.00 98.38 91 SER A N 1
ATOM 717 C CA . SER A 1 91 ? -8.447 6.927 13.868 1.00 98.38 91 SER A CA 1
ATOM 718 C C . SER A 1 91 ? -7.050 6.520 13.414 1.00 98.38 91 SER A C 1
ATOM 720 O O . SER A 1 91 ? -6.060 6.768 14.097 1.00 98.38 91 SER A O 1
ATOM 722 N N . THR A 1 92 ? -6.975 5.880 12.251 1.00 98.75 92 THR A N 1
ATOM 723 C CA . THR A 1 92 ? -5.723 5.498 11.591 1.00 98.75 92 THR A CA 1
ATOM 724 C C . THR A 1 92 ? -5.759 5.977 10.146 1.00 98.75 92 THR A C 1
ATOM 726 O O . THR A 1 92 ? -6.734 5.726 9.441 1.00 98.75 92 THR A O 1
ATOM 729 N N . ALA A 1 93 ? -4.701 6.642 9.690 1.00 98.81 93 ALA A N 1
ATOM 730 C CA . ALA A 1 93 ? -4.459 6.901 8.277 1.00 98.81 93 ALA A CA 1
ATOM 731 C C . ALA A 1 93 ? -3.462 5.864 7.745 1.00 98.81 93 ALA A C 1
ATOM 733 O O . ALA A 1 93 ? -2.388 5.721 8.324 1.00 98.81 93 ALA A O 1
ATOM 734 N N . ILE A 1 94 ? -3.814 5.155 6.671 1.00 98.88 94 ILE A N 1
ATOM 735 C CA . ILE A 1 94 ? -2.962 4.143 6.035 1.00 98.88 94 ILE A CA 1
ATOM 736 C C . ILE A 1 94 ? -2.656 4.575 4.599 1.00 98.88 94 ILE A C 1
ATOM 738 O O . ILE A 1 94 ? -3.571 4.722 3.782 1.00 98.88 94 ILE A O 1
ATOM 742 N N . PHE A 1 95 ? -1.370 4.758 4.305 1.00 98.81 95 PHE A N 1
ATOM 743 C CA . PHE A 1 95 ? -0.826 4.931 2.963 1.00 98.81 95 PHE A CA 1
ATOM 744 C C . PHE A 1 95 ? -0.503 3.545 2.403 1.00 98.81 95 PHE A C 1
ATOM 746 O O . PHE A 1 95 ? 0.405 2.882 2.891 1.00 98.81 95 PHE A O 1
ATOM 753 N N . LEU A 1 96 ? -1.299 3.090 1.437 1.00 98.69 96 LEU A N 1
ATOM 754 C CA . LEU A 1 96 ? -1.388 1.719 0.929 1.00 98.69 96 LEU A CA 1
ATOM 755 C C . LEU A 1 96 ? -0.335 1.394 -0.150 1.00 98.69 96 LEU A C 1
ATOM 757 O O . LEU A 1 96 ? -0.624 0.636 -1.075 1.00 98.69 96 LEU A O 1
ATOM 761 N N . GLY A 1 97 ? 0.868 1.961 -0.048 1.00 97.88 97 GLY A N 1
ATOM 762 C CA . GLY A 1 97 ? 1.977 1.718 -0.972 1.00 97.88 97 GLY A CA 1
ATOM 763 C C . GLY A 1 97 ? 1.987 2.590 -2.218 1.00 97.88 97 GLY A C 1
ATOM 764 O O . GLY A 1 97 ? 1.046 3.345 -2.492 1.00 97.88 97 GLY A O 1
ATOM 765 N N . ASP A 1 98 ? 3.093 2.472 -2.952 1.00 98.38 98 ASP A N 1
ATOM 766 C CA . ASP A 1 98 ? 3.491 3.362 -4.040 1.00 98.38 98 ASP A CA 1
ATOM 767 C C . ASP A 1 98 ? 3.555 4.817 -3.558 1.00 98.38 98 ASP A C 1
ATOM 769 O O . ASP A 1 98 ? 2.945 5.754 -4.100 1.00 98.38 98 ASP A O 1
ATOM 773 N N . ASN A 1 99 ? 4.320 4.996 -2.482 1.00 98.19 99 ASN A N 1
ATOM 774 C CA . ASN A 1 99 ? 4.557 6.286 -1.854 1.00 98.19 99 ASN A CA 1
ATOM 775 C C . ASN A 1 99 ? 5.492 7.157 -2.708 1.00 98.19 99 ASN A C 1
ATOM 777 O O . ASN A 1 99 ? 5.540 8.376 -2.509 1.00 98.19 99 ASN A O 1
ATOM 781 N N . ILE A 1 100 ? 6.222 6.575 -3.668 1.00 97.81 100 ILE A N 1
ATOM 782 C CA . ILE A 1 100 ? 7.152 7.289 -4.548 1.00 97.81 100 ILE A CA 1
ATOM 783 C C . ILE A 1 100 ? 7.046 6.799 -5.997 1.00 97.81 100 ILE A C 1
ATOM 785 O O . ILE A 1 100 ? 7.254 5.629 -6.296 1.00 97.81 100 ILE A O 1
ATOM 789 N N . TYR A 1 101 ? 6.858 7.731 -6.938 1.00 95.38 101 TYR A N 1
ATOM 790 C CA . TYR A 1 101 ? 7.022 7.476 -8.373 1.00 95.38 101 TYR A CA 1
ATOM 791 C C . TYR A 1 101 ? 8.226 8.228 -8.974 1.00 95.38 101 TYR A C 1
ATOM 793 O O . TYR A 1 101 ? 8.561 9.327 -8.524 1.00 95.38 101 TYR A O 1
ATOM 801 N N . PRO A 1 102 ? 8.844 7.699 -10.053 1.00 94.31 102 PRO A N 1
ATOM 802 C CA . PRO A 1 102 ? 8.554 6.409 -10.692 1.00 94.31 102 PRO A CA 1
ATOM 803 C C . PRO A 1 102 ? 9.243 5.210 -10.023 1.00 94.31 102 PRO A C 1
ATOM 805 O O . PRO A 1 102 ? 8.992 4.081 -10.426 1.00 94.31 102 PRO A O 1
ATOM 808 N N . ALA A 1 103 ? 10.136 5.439 -9.069 1.00 94.62 103 ALA A N 1
ATOM 809 C CA . ALA A 1 103 ? 10.841 4.408 -8.322 1.00 94.62 103 ALA A CA 1
ATOM 810 C C . ALA A 1 103 ? 11.200 4.984 -6.949 1.00 94.62 103 ALA A C 1
ATOM 812 O O . ALA A 1 103 ? 11.344 6.206 -6.847 1.00 94.62 103 ALA A O 1
ATOM 813 N N . GLY A 1 104 ? 11.341 4.112 -5.948 1.00 95.62 104 GLY A N 1
ATOM 814 C CA . GLY A 1 104 ? 11.585 4.426 -4.541 1.00 95.62 104 GLY A CA 1
ATOM 815 C C . GLY A 1 104 ? 12.709 5.427 -4.281 1.00 95.62 104 GLY A C 1
ATOM 816 O O . GLY A 1 104 ? 13.421 5.868 -5.186 1.00 95.62 104 GLY A O 1
ATOM 817 N N . LEU A 1 105 ? 12.901 5.800 -3.019 1.00 97.81 105 LEU A N 1
ATOM 818 C CA . LEU A 1 105 ? 13.815 6.881 -2.658 1.00 97.81 105 LEU A CA 1
ATOM 819 C C . LEU A 1 105 ? 15.239 6.542 -3.146 1.00 97.81 105 LEU A C 1
ATOM 821 O O . LEU A 1 105 ? 15.762 5.518 -2.730 1.00 97.81 105 LEU A O 1
ATOM 825 N N . PRO A 1 106 ? 15.904 7.334 -4.010 1.00 97.19 106 PRO A N 1
ATOM 826 C CA . PRO A 1 106 ? 17.264 7.055 -4.500 1.00 97.19 106 PRO A CA 1
ATOM 827 C C . PRO A 1 106 ? 18.343 7.618 -3.579 1.00 97.19 106 PRO A C 1
ATOM 829 O O . PRO A 1 106 ? 18.036 8.449 -2.729 1.00 97.19 106 PRO A O 1
ATOM 832 N N . ASP A 1 107 ? 19.590 7.170 -3.709 1.00 96.06 107 ASP A N 1
ATOM 833 C CA . ASP A 1 107 ? 20.676 7.701 -2.885 1.00 96.06 107 ASP A CA 1
ATOM 834 C C . ASP A 1 107 ? 20.868 9.220 -3.149 1.00 96.06 107 ASP A C 1
ATOM 836 O O . ASP A 1 107 ? 20.903 9.662 -4.310 1.00 96.06 107 ASP A O 1
ATOM 840 N N . PRO A 1 108 ? 20.933 10.061 -2.095 1.00 93.25 108 PRO A N 1
ATOM 841 C CA . PRO A 1 108 ? 21.031 11.512 -2.247 1.00 93.25 108 PRO A CA 1
ATOM 842 C C . PRO A 1 108 ? 22.359 11.986 -2.862 1.00 93.25 108 PRO A C 1
ATOM 844 O O . PRO A 1 108 ? 22.391 13.072 -3.458 1.00 93.25 108 PRO A O 1
ATOM 847 N N . VAL A 1 109 ? 23.433 11.206 -2.721 1.00 93.25 109 VAL A N 1
ATOM 848 C CA . VAL A 1 109 ? 24.758 11.452 -3.302 1.00 93.25 109 VAL A CA 1
ATOM 849 C C . VAL A 1 109 ? 24.776 11.020 -4.764 1.00 93.25 109 VAL A C 1
ATOM 851 O O . VAL A 1 109 ? 25.155 11.821 -5.619 1.00 93.25 109 VAL A O 1
ATOM 854 N N . ASP A 1 110 ? 24.296 9.815 -5.070 1.00 89.81 110 ASP A N 1
ATOM 855 C CA . ASP A 1 110 ? 24.361 9.281 -6.437 1.00 89.81 110 ASP A CA 1
ATOM 856 C C . ASP A 1 110 ? 23.367 9.958 -7.388 1.00 89.81 110 ASP A C 1
ATOM 858 O O . ASP A 1 110 ? 23.611 10.072 -8.591 1.00 89.81 110 ASP A O 1
ATOM 862 N N . SER A 1 111 ? 22.214 10.406 -6.881 1.00 91.38 111 SER A N 1
ATOM 863 C CA . SER A 1 111 ? 21.134 10.956 -7.708 1.00 91.38 111 SER A CA 1
ATOM 864 C C . SER A 1 111 ? 20.381 12.091 -7.016 1.00 91.38 111 SER A C 1
ATOM 866 O O . SER A 1 111 ? 19.162 12.054 -6.841 1.00 91.38 111 SER A O 1
ATOM 868 N N . THR A 1 112 ? 21.095 13.172 -6.694 1.00 94.50 112 THR A N 1
ATOM 869 C CA . THR A 1 112 ? 20.566 14.318 -5.932 1.00 94.50 112 THR A CA 1
ATOM 870 C C . THR A 1 112 ? 19.246 14.894 -6.467 1.00 94.50 112 THR A C 1
ATOM 872 O O . THR A 1 112 ? 18.359 15.229 -5.680 1.00 94.50 112 THR A O 1
ATOM 875 N N . LEU A 1 113 ? 19.080 15.039 -7.788 1.00 95.44 113 LEU A N 1
ATOM 876 C CA . LEU A 1 113 ? 17.841 15.590 -8.361 1.00 95.44 113 LEU A CA 1
ATOM 877 C C . LEU A 1 113 ? 16.657 14.621 -8.213 1.00 95.44 113 LEU A C 1
ATOM 879 O O . LEU A 1 113 ? 15.550 15.048 -7.870 1.00 95.44 113 LEU A O 1
ATOM 883 N N . ALA A 1 114 ? 16.894 13.329 -8.448 1.00 96.12 114 ALA A N 1
ATOM 884 C CA . ALA A 1 114 ? 15.875 12.298 -8.286 1.00 96.12 114 ALA A CA 1
ATOM 885 C C . ALA A 1 114 ? 15.479 12.165 -6.810 1.00 96.12 114 ALA A C 1
ATOM 887 O O . ALA A 1 114 ? 14.291 12.151 -6.504 1.00 96.12 114 ALA A O 1
ATOM 888 N N . TYR A 1 115 ? 16.456 12.214 -5.896 1.00 97.75 115 TYR A N 1
ATOM 889 C CA . TYR A 1 115 ? 16.207 12.213 -4.455 1.00 97.75 115 TYR A CA 1
ATOM 890 C C . TYR A 1 115 ? 15.327 13.386 -4.033 1.00 97.75 115 TYR A C 1
ATOM 892 O O . TYR A 1 115 ? 14.313 13.187 -3.374 1.00 97.75 115 TYR A O 1
ATOM 900 N N . ARG A 1 116 ? 15.651 14.614 -4.462 1.00 97.25 116 ARG A N 1
ATOM 901 C CA . ARG A 1 116 ? 14.834 15.799 -4.141 1.00 97.25 116 ARG A CA 1
ATOM 902 C C . ARG A 1 116 ? 13.398 15.675 -4.650 1.00 97.25 116 ARG A C 1
ATOM 904 O O . ARG A 1 116 ? 12.481 16.158 -3.991 1.00 97.25 116 ARG A O 1
ATOM 911 N N . THR A 1 117 ? 13.208 15.038 -5.803 1.00 97.38 117 THR A N 1
ATOM 912 C CA . THR A 1 117 ? 11.882 14.810 -6.392 1.00 97.38 117 THR A CA 1
ATOM 913 C C . THR A 1 117 ? 11.097 13.776 -5.584 1.00 97.38 117 THR A C 1
ATOM 915 O O . THR A 1 117 ? 10.012 14.093 -5.100 1.00 97.38 117 THR A O 1
ATOM 918 N N . ALA A 1 118 ? 11.682 12.601 -5.336 1.00 97.94 118 ALA A N 1
ATOM 919 C CA . ALA A 1 118 ? 11.094 11.543 -4.515 1.00 97.94 118 ALA A CA 1
ATOM 920 C C . ALA A 1 118 ? 10.754 12.034 -3.096 1.00 97.94 118 ALA A C 1
ATOM 922 O O . ALA A 1 118 ? 9.618 11.919 -2.639 1.00 97.94 118 ALA A O 1
ATOM 923 N N . ALA A 1 119 ? 11.700 12.711 -2.441 1.00 98.31 119 ALA A N 1
ATOM 924 C CA . ALA A 1 119 ? 11.494 13.336 -1.139 1.00 98.31 119 ALA A CA 1
ATOM 925 C C . ALA A 1 119 ? 10.369 14.386 -1.171 1.00 98.31 119 ALA A C 1
ATOM 927 O O . ALA A 1 119 ? 9.611 14.513 -0.213 1.00 98.31 119 ALA A O 1
ATOM 928 N N . SER A 1 120 ? 10.213 15.147 -2.261 1.00 98.38 120 SER A N 1
ATOM 929 C CA . SER A 1 120 ? 9.087 16.079 -2.398 1.00 98.38 120 SER A CA 1
ATOM 930 C C . SER A 1 120 ? 7.737 15.359 -2.450 1.00 98.38 120 SER A C 1
ATOM 932 O O . SER A 1 120 ? 6.760 15.912 -1.943 1.00 98.38 120 SER A O 1
ATOM 934 N N . HIS A 1 121 ? 7.656 14.174 -3.057 1.00 98.00 121 HIS A N 1
ATOM 935 C CA . HIS A 1 121 ? 6.427 13.378 -3.098 1.00 98.00 121 HIS A CA 1
ATOM 936 C C . HIS A 1 121 ? 6.070 12.821 -1.714 1.00 98.00 121 HIS A C 1
ATOM 938 O O . HIS A 1 121 ? 4.925 12.966 -1.282 1.00 98.00 121 HIS A O 1
ATOM 944 N N . LEU A 1 122 ? 7.054 12.304 -0.970 1.00 98.50 122 LEU A N 1
ATOM 945 C CA . LEU A 1 122 ? 6.866 11.888 0.426 1.00 98.50 122 LEU A CA 1
ATOM 946 C C . LEU A 1 122 ? 6.440 13.060 1.317 1.00 98.50 122 LEU A C 1
ATOM 948 O O . LEU A 1 122 ? 5.471 12.962 2.065 1.00 98.50 122 LEU A O 1
ATOM 952 N N . ASN A 1 123 ? 7.107 14.212 1.197 1.00 98.69 123 ASN A N 1
ATOM 953 C CA . ASN A 1 123 ? 6.762 15.398 1.983 1.00 98.69 123 ASN A CA 1
ATOM 954 C C . ASN A 1 123 ? 5.327 15.872 1.726 1.00 98.69 123 ASN A C 1
ATOM 956 O O . ASN A 1 123 ? 4.677 16.360 2.648 1.00 98.69 123 ASN A O 1
ATOM 960 N N . ALA A 1 124 ? 4.810 15.725 0.502 1.00 98.62 124 ALA A N 1
ATOM 961 C CA . ALA A 1 124 ? 3.419 16.053 0.200 1.00 98.62 124 ALA A CA 1
ATOM 962 C C . ALA A 1 124 ? 2.439 15.166 0.987 1.00 98.62 124 ALA A C 1
ATOM 964 O O . ALA A 1 124 ? 1.447 15.674 1.507 1.00 98.62 124 ALA A O 1
ATOM 965 N N . GLN A 1 125 ? 2.737 13.871 1.115 1.00 98.69 125 GLN A N 1
ATOM 966 C CA . GLN A 1 125 ? 1.950 12.913 1.895 1.00 98.69 125 GLN A CA 1
ATOM 967 C C . GLN A 1 125 ? 2.068 13.180 3.398 1.00 98.69 125 GLN A C 1
ATOM 969 O O . GLN A 1 125 ? 1.056 13.377 4.069 1.00 98.69 125 GLN A O 1
ATOM 974 N N . ILE A 1 126 ? 3.290 13.318 3.913 1.00 98.69 126 ILE A N 1
ATOM 975 C CA . ILE A 1 126 ? 3.568 13.631 5.323 1.00 98.69 126 ILE A CA 1
ATOM 976 C C . ILE A 1 126 ? 2.880 14.938 5.744 1.00 98.69 126 ILE A C 1
ATOM 978 O O . ILE A 1 126 ? 2.283 15.024 6.816 1.00 98.69 126 ILE A O 1
ATOM 982 N N . ALA A 1 127 ? 2.869 15.955 4.880 1.00 98.38 127 ALA A N 1
ATOM 983 C CA . ALA A 1 127 ? 2.220 17.233 5.165 1.00 98.38 127 ALA A CA 1
ATOM 984 C C . ALA A 1 127 ? 0.678 17.161 5.238 1.00 98.38 127 ALA A C 1
ATOM 986 O O . ALA A 1 127 ? 0.051 18.138 5.678 1.00 98.38 127 ALA A O 1
ATOM 987 N N . THR A 1 128 ? 0.053 16.046 4.834 1.00 98.50 128 THR A N 1
ATOM 988 C CA . THR A 1 128 ? -1.374 15.781 5.109 1.00 98.50 128 THR A CA 1
ATOM 989 C C . THR A 1 128 ? -1.628 15.426 6.576 1.00 98.50 128 THR A C 1
ATOM 991 O O . THR A 1 128 ? -2.720 15.671 7.079 1.00 98.50 128 THR A O 1
ATOM 994 N N . LEU A 1 129 ? -0.599 14.953 7.287 1.00 98.50 129 LEU A N 1
ATOM 995 C CA . LEU A 1 129 ? -0.677 14.450 8.660 1.00 98.50 129 LEU A CA 1
ATOM 996 C C . LEU A 1 129 ? -0.400 15.518 9.726 1.00 98.50 129 LEU A C 1
ATOM 998 O O . LEU A 1 129 ? -0.441 15.215 10.915 1.00 98.50 129 LEU A O 1
ATOM 1002 N N . ALA A 1 130 ? -0.124 16.765 9.329 1.00 96.31 130 ALA A N 1
ATOM 1003 C CA . ALA A 1 130 ? 0.351 17.820 10.231 1.00 96.31 130 ALA A CA 1
ATOM 1004 C C . ALA A 1 130 ? -0.572 18.084 11.440 1.00 96.31 130 ALA A C 1
ATOM 1006 O O . ALA A 1 130 ? -0.080 18.336 12.534 1.00 96.31 130 ALA A O 1
ATOM 1007 N N . ASN A 1 131 ? -1.895 17.999 11.252 1.00 96.75 131 ASN A N 1
ATOM 1008 C CA . ASN A 1 131 ? -2.887 18.161 12.325 1.00 96.75 131 ASN A CA 1
ATOM 1009 C C . ASN A 1 131 ? -3.576 16.841 12.704 1.00 96.75 131 ASN A C 1
ATOM 1011 O O . ASN A 1 131 ? -4.510 16.841 13.508 1.00 96.75 131 ASN A O 1
ATOM 1015 N N . PHE A 1 132 ? -3.157 15.731 12.098 1.00 98.50 132 PHE A N 1
ATOM 1016 C CA . PHE A 1 132 ? -3.779 14.436 12.310 1.00 98.50 132 PHE A CA 1
ATOM 1017 C C . PHE A 1 132 ? -3.282 13.824 13.621 1.00 98.50 132 PHE A C 1
ATOM 1019 O O . PHE A 1 132 ? -2.076 13.704 13.846 1.00 98.50 132 PHE A O 1
ATOM 1026 N N . LYS A 1 133 ? -4.228 13.463 14.492 1.00 97.12 133 LYS A N 1
ATOM 1027 C CA . LYS A 1 133 ? -3.963 13.002 15.866 1.00 97.12 133 LYS A CA 1
ATOM 1028 C C . LYS A 1 133 ? -3.997 11.483 16.023 1.00 97.12 133 LYS A C 1
ATOM 1030 O O . LYS A 1 133 ? -3.676 11.000 17.102 1.00 97.12 133 LYS A O 1
ATOM 1035 N N . GLY A 1 134 ? -4.449 10.776 14.991 1.00 98.19 134 GLY A N 1
ATOM 1036 C CA . GLY A 1 134 ? -4.525 9.323 14.974 1.00 98.19 134 GLY A CA 1
ATOM 1037 C C . GLY A 1 134 ? -3.209 8.656 14.574 1.00 98.19 134 GLY A C 1
ATOM 1038 O O . GLY A 1 134 ? -2.180 9.314 14.390 1.00 98.19 134 GLY A O 1
ATOM 1039 N N . ASN A 1 135 ? -3.278 7.340 14.394 1.00 98.56 135 ASN A N 1
ATOM 1040 C CA . ASN A 1 135 ? -2.153 6.490 14.011 1.00 98.56 135 ASN A CA 1
ATOM 1041 C C . ASN A 1 135 ? -1.795 6.680 12.530 1.00 98.56 135 ASN A C 1
ATOM 1043 O O . ASN A 1 135 ? -2.680 6.753 11.678 1.00 98.56 135 ASN A O 1
ATOM 1047 N N . LYS A 1 136 ? -0.504 6.762 12.206 1.00 98.50 136 LYS A N 1
ATOM 1048 C CA . LYS A 1 136 ? -0.008 7.135 10.871 1.00 98.50 136 LYS A CA 1
ATOM 1049 C C . LYS A 1 136 ? 0.773 5.971 10.287 1.00 98.50 136 LYS A C 1
ATOM 1051 O O . LYS A 1 136 ? 1.901 5.772 10.704 1.00 98.50 136 LYS A O 1
ATOM 1056 N N . PHE A 1 137 ? 0.201 5.218 9.357 1.00 98.75 137 PHE A N 1
ATOM 1057 C CA . PHE A 1 137 ? 0.835 4.015 8.816 1.00 98.75 137 PHE A CA 1
ATOM 1058 C C . PHE A 1 137 ? 1.167 4.196 7.341 1.00 98.75 137 PHE A C 1
ATOM 1060 O O . PHE A 1 137 ? 0.301 4.553 6.547 1.00 98.75 137 PHE A O 1
ATOM 1067 N N . PHE A 1 138 ? 2.405 3.912 6.974 1.00 98.81 138 PHE A N 1
ATOM 1068 C CA . PHE A 1 138 ? 2.874 3.777 5.605 1.00 98.81 138 PHE A CA 1
ATOM 1069 C C . PHE A 1 138 ? 3.216 2.318 5.366 1.00 98.81 138 PHE A C 1
ATOM 1071 O O . PHE A 1 138 ? 3.885 1.702 6.190 1.00 98.81 138 PHE A O 1
ATOM 1078 N N . ILE A 1 139 ? 2.744 1.777 4.250 1.00 98.62 139 ILE A N 1
ATOM 1079 C CA . ILE A 1 139 ? 3.122 0.447 3.778 1.00 98.62 139 ILE A CA 1
ATOM 1080 C C . ILE A 1 139 ? 3.797 0.609 2.414 1.00 98.62 139 ILE A C 1
ATOM 1082 O O . ILE A 1 139 ? 3.493 1.585 1.722 1.00 98.62 139 ILE A O 1
ATOM 1086 N N . PRO A 1 140 ? 4.694 -0.297 2.008 1.00 98.38 140 PRO A N 1
ATOM 1087 C CA . PRO A 1 140 ? 5.327 -0.215 0.700 1.00 98.38 140 PRO A CA 1
ATOM 1088 C C . PRO A 1 140 ? 4.487 -0.836 -0.418 1.00 98.38 140 PRO A C 1
ATOM 1090 O O . PRO A 1 140 ? 3.769 -1.819 -0.219 1.00 98.38 140 PRO A O 1
ATOM 1093 N N . GLY A 1 141 ? 4.621 -0.265 -1.614 1.00 98.31 141 GLY A N 1
ATOM 1094 C CA . GLY A 1 141 ? 4.195 -0.840 -2.888 1.00 98.31 141 GLY A CA 1
ATOM 1095 C C . GLY A 1 141 ? 5.375 -1.271 -3.754 1.00 98.31 141 GLY A C 1
ATOM 1096 O O . GLY A 1 141 ? 6.536 -1.145 -3.362 1.00 98.31 141 GLY A O 1
ATOM 1097 N N . ASN A 1 142 ? 5.101 -1.793 -4.949 1.00 97.94 142 ASN A N 1
ATOM 1098 C CA . ASN A 1 142 ? 6.159 -2.259 -5.848 1.00 97.94 142 ASN A CA 1
ATOM 1099 C C . ASN A 1 142 ? 7.085 -1.111 -6.280 1.00 97.94 142 ASN A C 1
ATOM 1101 O O . ASN A 1 142 ? 8.297 -1.317 -6.386 1.00 97.94 142 ASN A O 1
ATOM 1105 N N . HIS A 1 143 ? 6.566 0.107 -6.480 1.00 98.25 143 HIS A N 1
ATOM 1106 C CA . HIS A 1 143 ? 7.404 1.234 -6.887 1.00 98.25 143 HIS A CA 1
ATOM 1107 C C . HIS A 1 143 ? 8.417 1.642 -5.816 1.00 98.25 143 HIS A C 1
ATOM 1109 O O . HIS A 1 143 ? 9.543 2.013 -6.163 1.00 98.25 143 HIS A O 1
ATOM 1115 N N . ASP A 1 144 ? 8.072 1.491 -4.541 1.00 98.12 144 ASP A N 1
ATOM 1116 C CA . ASP A 1 144 ? 8.946 1.807 -3.407 1.00 98.12 144 ASP A CA 1
ATOM 1117 C C . ASP A 1 144 ? 10.176 0.868 -3.374 1.00 98.12 144 ASP A C 1
ATOM 1119 O O . ASP A 1 144 ? 11.294 1.279 -3.060 1.00 98.12 144 ASP A O 1
ATOM 1123 N N . TRP A 1 145 ? 10.021 -0.371 -3.858 1.00 96.81 145 TRP A N 1
ATOM 1124 C CA . TRP A 1 145 ? 11.093 -1.369 -3.995 1.00 96.81 145 TRP A CA 1
ATOM 1125 C C . TRP A 1 145 ? 11.972 -1.224 -5.252 1.00 96.81 145 TRP A C 1
ATOM 1127 O O . TRP A 1 145 ? 12.990 -1.923 -5.385 1.00 96.81 145 TRP A O 1
ATOM 1137 N N . TYR A 1 146 ? 11.586 -0.392 -6.224 1.00 95.75 146 TYR A N 1
ATOM 1138 C CA . TYR A 1 146 ? 12.268 -0.328 -7.527 1.00 95.75 146 TYR A CA 1
ATOM 1139 C C . TYR A 1 146 ? 13.632 0.356 -7.479 1.00 95.75 146 TYR A C 1
ATOM 1141 O O . TYR A 1 146 ? 14.467 0.109 -8.355 1.00 95.75 146 TYR A O 1
ATOM 1149 N N . THR A 1 147 ? 13.900 1.147 -6.443 1.00 95.62 147 THR A N 1
ATOM 1150 C CA . THR A 1 147 ? 15.225 1.718 -6.218 1.00 95.62 147 THR A CA 1
ATOM 1151 C C . THR A 1 147 ? 16.002 0.845 -5.241 1.00 95.62 147 THR A C 1
ATOM 1153 O O . THR A 1 147 ? 15.732 0.851 -4.050 1.00 95.62 147 THR A O 1
ATOM 1156 N N . GLU A 1 148 ? 16.977 0.086 -5.747 1.00 94.00 148 GLU A N 1
ATOM 1157 C CA . GLU A 1 148 ? 17.930 -0.698 -4.936 1.00 94.00 148 GLU A CA 1
ATOM 1158 C C . GLU A 1 148 ? 17.302 -1.727 -3.968 1.00 94.00 148 GLU A C 1
ATOM 1160 O O . GLU A 1 148 ? 17.968 -2.210 -3.052 1.00 94.00 148 GLU A O 1
ATOM 1165 N N . GLY A 1 149 ? 16.035 -2.107 -4.166 1.00 94.56 149 GLY A N 1
ATOM 1166 C CA . GLY A 1 149 ? 15.361 -3.094 -3.323 1.00 94.56 149 GLY A CA 1
ATOM 1167 C C . GLY A 1 149 ? 15.311 -2.665 -1.856 1.00 94.56 149 GLY A C 1
ATOM 1168 O O . GLY A 1 149 ? 14.895 -1.550 -1.545 1.00 94.56 149 GLY A O 1
ATOM 1169 N N . LEU A 1 150 ? 15.766 -3.542 -0.956 1.00 95.94 150 LEU A N 1
ATOM 1170 C CA . LEU A 1 150 ? 15.742 -3.292 0.488 1.00 95.94 150 LEU A CA 1
ATOM 1171 C C . LEU A 1 150 ? 16.560 -2.071 0.917 1.00 95.94 150 LEU A C 1
ATOM 1173 O O . LEU A 1 150 ? 16.252 -1.461 1.938 1.00 95.94 150 LEU A O 1
ATOM 1177 N N . VAL A 1 151 ? 17.590 -1.695 0.156 1.00 96.06 151 VAL A N 1
ATOM 1178 C CA . VAL A 1 151 ? 18.412 -0.523 0.480 1.00 96.06 151 VAL A CA 1
ATOM 1179 C C . VAL A 1 151 ? 17.609 0.764 0.292 1.00 96.06 151 VAL A C 1
ATOM 1181 O O . VAL A 1 151 ? 17.607 1.610 1.184 1.00 96.06 151 VAL A O 1
ATOM 1184 N N . GLY A 1 152 ? 16.899 0.910 -0.830 1.00 96.69 152 GLY A N 1
ATOM 1185 C CA . GLY A 1 152 ? 16.037 2.071 -1.060 1.00 96.69 152 GLY A CA 1
ATOM 1186 C C . GLY A 1 152 ? 14.810 2.074 -0.160 1.00 96.69 152 GLY A C 1
ATOM 1187 O O . GLY A 1 152 ? 14.489 3.116 0.406 1.00 96.69 152 GLY A O 1
ATOM 1188 N N . LEU A 1 153 ? 14.208 0.903 0.058 1.00 97.50 153 LEU A N 1
ATOM 1189 C CA . LEU A 1 153 ? 13.080 0.738 0.972 1.00 97.50 153 LEU A CA 1
ATOM 1190 C C . LEU A 1 153 ? 13.443 1.151 2.406 1.00 97.50 153 LEU A C 1
ATOM 1192 O O . LEU A 1 153 ? 12.730 1.929 3.031 1.00 97.50 153 LEU A O 1
ATOM 1196 N N . LYS A 1 154 ? 14.607 0.714 2.907 1.00 97.88 154 LYS A N 1
ATOM 1197 C CA . LYS A 1 154 ? 15.122 1.136 4.217 1.00 97.88 154 LYS A CA 1
ATOM 1198 C C . LYS A 1 154 ? 15.333 2.649 4.281 1.00 97.88 154 LYS A C 1
ATOM 1200 O O . LYS A 1 154 ? 15.019 3.259 5.296 1.00 97.88 154 LYS A O 1
ATOM 1205 N N . ARG A 1 155 ? 15.844 3.264 3.209 1.00 98.31 155 ARG A N 1
ATOM 1206 C CA . ARG A 1 155 ? 16.021 4.724 3.154 1.00 98.31 155 ARG A CA 1
ATOM 1207 C C . ARG A 1 155 ? 14.679 5.459 3.183 1.00 98.31 155 ARG A C 1
ATOM 1209 O O . ARG A 1 155 ? 14.598 6.516 3.798 1.00 98.31 155 ARG A O 1
ATOM 1216 N N . GLU A 1 156 ? 13.642 4.929 2.540 1.00 98.62 156 GLU A N 1
ATOM 1217 C CA . GLU A 1 156 ? 12.280 5.468 2.628 1.00 98.62 156 GLU A CA 1
ATOM 1218 C C . GLU A 1 156 ? 11.700 5.340 4.041 1.00 98.62 156 GLU A C 1
ATOM 1220 O O . GLU A 1 156 ? 11.224 6.342 4.580 1.00 98.62 156 GLU A O 1
ATOM 1225 N N . GLN A 1 157 ? 11.804 4.155 4.653 1.00 98.69 157 GLN A N 1
ATOM 1226 C CA . GLN A 1 157 ? 11.406 3.914 6.042 1.00 98.69 157 GLN A CA 1
ATOM 1227 C C . GLN A 1 157 ? 12.060 4.945 6.977 1.00 98.69 157 GLN A C 1
ATOM 1229 O O . GLN A 1 157 ? 11.357 5.692 7.657 1.00 98.69 157 GLN A O 1
ATOM 1234 N N . GLU A 1 158 ? 13.393 5.052 6.947 1.00 98.69 158 GLU A N 1
ATOM 1235 C CA . GLU A 1 158 ? 14.155 5.988 7.786 1.00 98.69 158 GLU A CA 1
ATOM 1236 C C . GLU A 1 158 ? 13.744 7.444 7.536 1.00 98.69 158 GLU A C 1
ATOM 1238 O O . GLU A 1 158 ? 13.599 8.225 8.476 1.00 98.69 158 GLU A O 1
ATOM 1243 N N . TYR A 1 159 ? 13.500 7.815 6.275 1.00 98.75 159 TYR A N 1
ATOM 1244 C CA . TYR A 1 159 ? 13.049 9.159 5.924 1.00 98.75 159 TYR A CA 1
ATOM 1245 C C . TYR A 1 159 ? 11.688 9.493 6.545 1.00 98.75 159 TYR A C 1
ATOM 1247 O O . TYR A 1 159 ? 11.500 10.589 7.078 1.00 98.75 159 TYR A O 1
ATOM 1255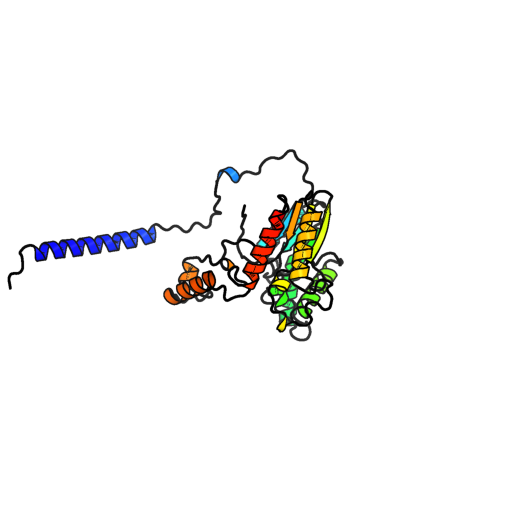 N N . ILE A 1 160 ? 10.723 8.575 6.463 1.00 98.69 160 ILE A N 1
ATOM 1256 C CA . ILE A 1 160 ? 9.374 8.777 7.003 1.00 98.69 160 ILE A CA 1
ATOM 1257 C C . ILE A 1 160 ? 9.417 8.813 8.535 1.00 98.69 160 ILE A C 1
ATOM 1259 O O . ILE A 1 160 ? 8.835 9.729 9.126 1.00 98.69 160 ILE A O 1
ATOM 1263 N N . GLN A 1 161 ? 10.149 7.886 9.162 1.00 98.75 161 GLN A N 1
ATOM 1264 C CA . GLN A 1 161 ? 10.335 7.828 10.615 1.00 98.75 161 GLN A CA 1
ATOM 1265 C C . GLN A 1 161 ? 10.973 9.120 11.150 1.00 98.75 161 GLN A C 1
ATOM 1267 O O . GLN A 1 161 ? 10.444 9.735 12.080 1.00 98.75 161 GLN A O 1
ATOM 1272 N N . GLU A 1 162 ? 12.032 9.621 10.500 1.00 98.56 162 GLU A N 1
ATOM 1273 C CA . GLU A 1 162 ? 12.681 10.889 10.862 1.00 98.56 162 GLU A CA 1
ATOM 1274 C C . GLU A 1 162 ? 11.710 12.075 10.737 1.00 98.56 162 GLU A C 1
ATOM 1276 O O . GLU A 1 162 ? 11.605 12.911 11.638 1.00 98.56 162 GLU A O 1
ATOM 1281 N N . LYS A 1 163 ? 10.961 12.161 9.630 1.00 98.44 163 LYS A N 1
ATOM 1282 C CA . LYS A 1 163 ? 10.038 13.281 9.381 1.00 98.44 163 LYS A CA 1
ATOM 1283 C C . LYS A 1 163 ? 8.836 13.305 10.313 1.00 98.44 163 LYS A C 1
ATOM 1285 O O . LYS A 1 163 ? 8.313 14.389 10.584 1.00 98.44 163 LYS A O 1
ATOM 1290 N N . LEU A 1 164 ? 8.379 12.142 10.762 1.00 98.25 164 LEU A N 1
ATOM 1291 C CA . LEU A 1 164 ? 7.261 12.015 11.692 1.00 98.25 164 LEU A CA 1
ATOM 1292 C C . LEU A 1 164 ? 7.704 11.922 13.154 1.00 98.25 164 LEU A C 1
ATOM 1294 O O . LEU A 1 164 ? 6.844 12.015 14.030 1.00 98.25 164 LEU A O 1
ATOM 1298 N N . ASN A 1 165 ? 9.013 11.813 13.408 1.00 97.88 165 ASN A N 1
ATOM 1299 C CA . ASN A 1 165 ? 9.612 11.620 14.726 1.00 97.88 165 ASN A CA 1
ATOM 1300 C C . ASN A 1 165 ? 8.953 10.453 15.481 1.00 97.88 165 ASN A C 1
ATOM 1302 O O . ASN A 1 165 ? 8.461 10.616 16.601 1.00 97.88 165 ASN A O 1
ATOM 1306 N N . SER A 1 166 ? 8.872 9.303 14.815 1.00 97.62 166 SER A N 1
ATOM 1307 C CA . SER A 1 166 ? 8.235 8.090 15.324 1.00 97.62 166 SER A CA 1
ATOM 1308 C C . SER A 1 166 ? 8.746 6.889 14.546 1.00 97.62 166 SER A C 1
ATOM 1310 O O . SER A 1 166 ? 8.758 6.945 13.321 1.00 97.62 166 SER A O 1
ATOM 1312 N N . ASP A 1 167 ? 9.090 5.809 15.242 1.00 96.81 167 ASP A N 1
ATOM 1313 C CA . ASP A 1 167 ? 9.478 4.549 14.601 1.00 96.81 167 ASP A CA 1
ATOM 1314 C C . ASP A 1 167 ? 8.223 3.773 14.139 1.00 96.81 167 ASP A C 1
ATOM 1316 O O . ASP A 1 167 ? 8.193 3.234 13.036 1.00 96.81 167 ASP A O 1
ATOM 1320 N N . ASP A 1 168 ? 7.115 3.896 14.881 1.00 97.06 168 ASP A N 1
ATOM 1321 C CA . ASP A 1 168 ? 5.830 3.218 14.629 1.00 97.06 168 ASP A CA 1
ATOM 1322 C C . ASP A 1 168 ? 4.982 3.853 13.500 1.00 97.06 168 ASP A C 1
ATOM 1324 O O . ASP A 1 168 ? 3.811 4.204 13.691 1.00 97.06 168 ASP A O 1
ATOM 1328 N N . VAL A 1 169 ? 5.572 4.071 12.322 1.00 98.38 169 VAL A N 1
ATOM 1329 C CA . VAL A 1 169 ? 4.879 4.702 11.179 1.00 98.38 169 VAL A CA 1
ATOM 1330 C C . VAL A 1 169 ? 5.060 4.005 9.843 1.00 98.38 169 VAL A C 1
ATOM 1332 O O . VAL A 1 169 ? 4.309 4.308 8.918 1.00 98.38 169 VAL A O 1
ATOM 1335 N N . PHE A 1 170 ? 6.026 3.102 9.709 1.00 98.75 170 PHE A N 1
ATOM 1336 C CA . PHE A 1 170 ? 6.300 2.400 8.461 1.00 98.75 170 PHE A CA 1
ATOM 1337 C C . PHE A 1 170 ? 6.310 0.901 8.717 1.00 98.75 170 PHE A C 1
ATOM 1339 O O . PHE A 1 170 ? 7.082 0.426 9.542 1.00 98.75 170 PHE A O 1
ATOM 1346 N N . PHE A 1 171 ? 5.459 0.172 8.005 1.00 98.56 171 PHE A N 1
ATOM 1347 C CA . PHE A 1 171 ? 5.171 -1.224 8.292 1.00 98.56 171 PHE A CA 1
ATOM 1348 C C . PHE A 1 171 ? 5.087 -2.056 7.001 1.00 98.56 171 PHE A C 1
ATOM 1350 O O . PHE A 1 171 ? 4.507 -1.590 6.017 1.00 98.56 171 PHE A O 1
ATOM 1357 N N . PRO A 1 172 ? 5.575 -3.306 7.000 1.00 98.31 172 PRO A N 1
ATOM 1358 C CA . PRO A 1 172 ? 6.393 -3.913 8.047 1.00 98.31 172 PRO A CA 1
ATOM 1359 C C . PRO A 1 172 ? 7.802 -3.310 8.056 1.00 98.31 172 PRO A C 1
ATOM 1361 O O . PRO A 1 172 ? 8.334 -2.927 7.009 1.00 98.31 172 PRO A O 1
ATOM 1364 N N . GLU A 1 173 ? 8.435 -3.243 9.221 1.00 96.81 173 GLU A N 1
ATOM 1365 C CA . GLU A 1 173 ? 9.805 -2.735 9.289 1.00 96.81 173 GLU A CA 1
ATOM 1366 C C . GLU A 1 173 ? 10.825 -3.670 8.616 1.00 96.81 173 GLU A C 1
ATOM 1368 O O . GLU A 1 173 ? 10.636 -4.883 8.493 1.00 96.81 173 GLU A O 1
ATOM 1373 N N . ASN A 1 174 ? 11.973 -3.107 8.222 1.00 95.25 174 ASN A N 1
ATOM 1374 C CA . ASN A 1 174 ? 13.140 -3.842 7.714 1.00 95.25 174 ASN A CA 1
ATOM 1375 C C . ASN A 1 174 ? 12.897 -4.639 6.417 1.00 95.25 174 ASN A C 1
ATOM 1377 O O . ASN A 1 174 ? 13.736 -5.465 6.051 1.00 95.25 174 ASN A O 1
ATOM 1381 N N . GLY A 1 175 ? 11.795 -4.369 5.711 1.00 95.00 175 GLY A N 1
ATOM 1382 C CA . GLY A 1 175 ? 11.389 -5.116 4.517 1.00 95.00 175 GLY A CA 1
ATOM 1383 C C . GLY A 1 175 ? 10.901 -6.530 4.824 1.00 95.00 175 GLY A C 1
ATOM 1384 O O . GLY A 1 175 ? 11.017 -7.421 3.980 1.00 95.00 175 GLY A O 1
ATOM 1385 N N . CYS A 1 176 ? 10.404 -6.751 6.042 1.00 98.06 176 CYS A N 1
ATOM 1386 C CA . CYS A 1 176 ? 9.805 -8.016 6.436 1.00 98.06 176 CYS A CA 1
ATOM 1387 C C . CYS A 1 176 ? 8.395 -8.192 5.849 1.00 98.06 176 CYS A C 1
ATOM 1389 O O . CYS A 1 176 ? 7.763 -7.227 5.429 1.00 98.06 176 CYS A O 1
ATOM 1391 N N . PRO A 1 177 ? 7.888 -9.434 5.760 1.00 98.25 177 PRO A N 1
ATOM 1392 C CA . PRO A 1 177 ? 6.688 -9.703 4.970 1.00 98.25 177 PRO A CA 1
ATOM 1393 C C . PRO A 1 177 ? 5.368 -9.320 5.631 1.00 98.25 177 PRO A C 1
ATOM 1395 O O . PRO A 1 177 ? 4.370 -9.140 4.935 1.00 98.25 177 PRO A O 1
ATOM 1398 N N . ILE A 1 178 ? 5.324 -9.293 6.961 1.00 98.69 178 ILE A N 1
ATOM 1399 C CA . ILE A 1 178 ? 4.083 -9.154 7.716 1.00 98.69 178 ILE A CA 1
ATOM 1400 C C . ILE A 1 178 ? 4.344 -8.499 9.063 1.00 98.69 178 ILE A C 1
ATOM 1402 O O . ILE A 1 178 ? 5.356 -8.780 9.703 1.00 98.69 178 ILE A O 1
ATOM 1406 N N . GLU A 1 179 ? 3.401 -7.675 9.497 1.00 98.56 179 GLU A N 1
ATOM 1407 C CA . GLU A 1 179 ? 3.363 -7.131 10.847 1.00 98.56 179 GLU A CA 1
ATOM 1408 C C . GLU A 1 179 ? 1.919 -6.998 11.329 1.00 98.56 179 GLU A C 1
ATOM 1410 O O . GLU A 1 179 ? 1.030 -6.607 10.570 1.00 98.56 179 GLU A O 1
ATOM 1415 N N . THR A 1 180 ? 1.676 -7.352 12.591 1.00 98.44 180 THR A N 1
ATOM 1416 C CA . THR A 1 180 ? 0.349 -7.277 13.212 1.00 98.44 180 THR A CA 1
ATOM 1417 C C . THR A 1 180 ? 0.334 -6.146 14.227 1.00 98.44 180 THR A C 1
ATOM 1419 O O . THR A 1 180 ? 1.108 -6.152 15.178 1.00 98.44 180 T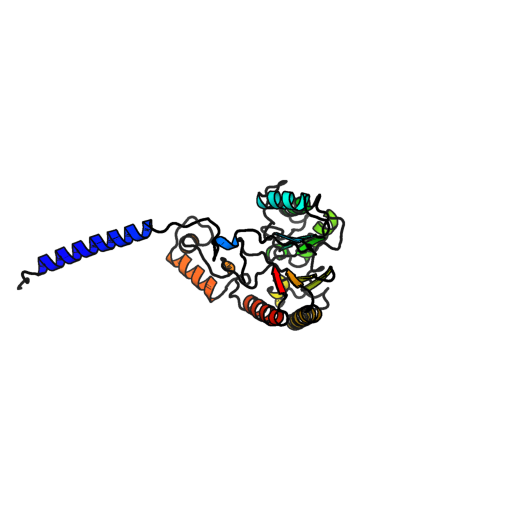HR A O 1
ATOM 1422 N N . ILE A 1 181 ? -0.576 -5.196 14.036 1.00 98.44 181 ILE A N 1
ATOM 1423 C CA . ILE A 1 181 ? -0.702 -3.981 14.834 1.00 98.44 181 ILE A CA 1
ATOM 1424 C C . ILE A 1 181 ? -2.071 -3.987 15.510 1.00 98.44 181 ILE A C 1
ATOM 1426 O O . ILE A 1 181 ? -3.118 -3.917 14.855 1.00 98.44 181 ILE A O 1
ATOM 1430 N N . GLU A 1 182 ? -2.078 -4.060 16.836 1.00 97.69 182 GLU A N 1
ATOM 1431 C CA . GLU A 1 182 ? -3.311 -3.976 17.615 1.00 97.69 182 GLU A CA 1
ATOM 1432 C C . GLU A 1 182 ? -3.821 -2.533 17.654 1.00 97.69 182 GLU A C 1
ATOM 1434 O O . GLU A 1 182 ? -3.099 -1.617 18.045 1.00 97.69 182 GLU A O 1
ATOM 1439 N N . ILE A 1 183 ? -5.075 -2.320 17.245 1.00 98.06 183 ILE A N 1
ATOM 1440 C CA . ILE A 1 183 ? -5.694 -0.989 17.270 1.00 98.06 183 ILE A CA 1
ATOM 1441 C C . ILE A 1 183 ? -6.469 -0.799 18.567 1.00 98.06 183 ILE A C 1
ATOM 1443 O O . ILE A 1 183 ? -6.283 0.195 19.265 1.00 98.06 183 ILE A O 1
ATOM 1447 N N . ASN A 1 184 ? -7.349 -1.751 18.877 1.00 96.50 184 ASN A N 1
ATOM 1448 C CA . ASN A 1 184 ? -8.120 -1.814 20.113 1.00 96.50 184 ASN A CA 1
ATOM 1449 C C . ASN A 1 184 ? -8.685 -3.239 20.312 1.00 96.50 184 ASN A C 1
ATOM 1451 O O . ASN A 1 184 ? -8.289 -4.183 19.625 1.00 96.50 184 ASN A O 1
ATOM 1455 N N . GLU A 1 185 ? -9.611 -3.402 21.259 1.00 95.94 185 GLU A N 1
ATOM 1456 C CA . GLU A 1 185 ? -10.251 -4.693 21.558 1.00 95.94 185 GLU A CA 1
ATOM 1457 C C . GLU A 1 185 ? -11.103 -5.237 20.396 1.00 95.94 185 GLU A C 1
ATOM 1459 O O . GLU A 1 185 ? -11.311 -6.444 20.310 1.00 95.94 185 GLU A O 1
ATOM 1464 N N . ASP A 1 186 ? -11.548 -4.377 19.474 1.00 95.69 186 ASP A N 1
ATOM 1465 C CA . ASP A 1 186 ? -12.436 -4.736 18.364 1.00 95.69 186 ASP A CA 1
ATOM 1466 C C . ASP A 1 186 ? -11.703 -4.946 17.034 1.00 95.69 186 ASP A C 1
ATOM 1468 O O . ASP A 1 186 ? -12.239 -5.614 16.146 1.00 95.69 186 ASP A O 1
ATOM 1472 N N . VAL A 1 187 ? -10.524 -4.339 16.843 1.00 97.88 187 VAL A N 1
ATOM 1473 C CA . VAL A 1 187 ? -9.859 -4.246 15.534 1.00 97.88 187 VAL A CA 1
ATOM 1474 C C . VAL A 1 187 ? -8.353 -4.489 15.626 1.00 97.88 187 VAL A C 1
ATOM 1476 O O . VAL A 1 187 ? -7.658 -3.950 16.488 1.00 97.88 187 VAL A O 1
ATOM 1479 N N . VAL A 1 188 ? -7.840 -5.244 14.657 1.00 98.50 188 VAL A N 1
ATOM 1480 C CA . VAL A 1 188 ? -6.412 -5.431 14.389 1.00 98.50 188 VAL A CA 1
ATOM 1481 C C . VAL A 1 188 ? -6.109 -5.063 12.935 1.00 98.50 188 VAL A C 1
ATOM 1483 O O . VAL A 1 188 ? -6.927 -5.301 12.041 1.00 98.50 188 VAL A O 1
ATOM 1486 N N . VAL A 1 189 ? -4.941 -4.473 12.690 1.00 98.81 189 VAL A N 1
ATOM 1487 C CA . VAL A 1 189 ? -4.408 -4.260 11.341 1.00 98.81 189 VAL A CA 1
ATOM 1488 C C . VAL A 1 189 ? -3.277 -5.249 11.112 1.00 98.81 189 VAL A C 1
ATOM 1490 O O . VAL A 1 189 ? -2.351 -5.330 11.908 1.00 98.81 189 VAL A O 1
ATOM 1493 N N . VAL A 1 190 ? -3.344 -5.987 10.013 1.00 98.75 190 VAL A N 1
ATOM 1494 C CA . VAL A 1 190 ? -2.286 -6.886 9.558 1.00 98.75 190 VAL A CA 1
ATOM 1495 C C . VAL A 1 190 ? -1.720 -6.285 8.289 1.00 98.75 190 VAL A C 1
ATOM 1497 O O . VAL A 1 190 ? -2.393 -6.251 7.259 1.00 98.75 190 VAL A O 1
ATOM 1500 N N . VAL A 1 191 ? -0.508 -5.759 8.369 1.00 98.81 191 VAL A N 1
ATOM 1501 C CA . VAL A 1 191 ? 0.179 -5.195 7.213 1.00 98.81 191 VAL A CA 1
ATOM 1502 C C . VAL A 1 191 ? 0.939 -6.307 6.510 1.00 98.81 191 VAL A C 1
ATOM 1504 O O . VAL A 1 191 ? 1.665 -7.052 7.160 1.00 98.81 191 VAL A O 1
ATOM 1507 N N . ILE A 1 192 ? 0.774 -6.424 5.194 1.00 98.81 192 ILE A N 1
ATOM 1508 C CA . ILE A 1 192 ? 1.498 -7.392 4.366 1.00 98.81 192 ILE A CA 1
ATOM 1509 C C . ILE A 1 192 ? 2.281 -6.647 3.287 1.00 98.81 192 ILE A C 1
ATOM 1511 O O . ILE A 1 192 ? 1.688 -5.987 2.427 1.00 98.81 192 ILE A O 1
ATOM 1515 N N . ASP A 1 193 ? 3.603 -6.832 3.273 1.00 98.56 193 ASP A N 1
ATOM 1516 C CA . ASP A 1 193 ? 4.427 -6.458 2.126 1.00 98.56 193 ASP A CA 1
ATOM 1517 C C . ASP A 1 193 ? 4.234 -7.496 1.016 1.00 98.56 193 ASP A C 1
ATOM 1519 O O . ASP A 1 193 ? 4.854 -8.559 0.951 1.00 98.56 193 ASP A O 1
ATOM 1523 N N . THR A 1 194 ? 3.304 -7.188 0.122 1.00 98.38 194 THR A N 1
ATOM 1524 C CA . THR A 1 194 ? 3.018 -8.044 -1.031 1.00 98.38 194 THR A CA 1
ATOM 1525 C C . THR A 1 194 ? 4.180 -8.131 -2.019 1.00 98.38 194 THR A C 1
ATOM 1527 O O . THR A 1 194 ? 4.341 -9.178 -2.643 1.00 98.38 194 THR A O 1
ATOM 1530 N N . GLU A 1 195 ? 5.011 -7.093 -2.147 1.00 97.88 195 GLU A N 1
ATOM 1531 C CA . GLU A 1 195 ? 6.150 -7.119 -3.072 1.00 97.88 195 GLU A CA 1
ATOM 1532 C C . GLU A 1 195 ? 7.234 -8.081 -2.575 1.00 97.88 195 GLU A C 1
ATOM 1534 O O . GLU A 1 195 ? 7.827 -8.800 -3.381 1.00 97.88 195 GLU A O 1
ATOM 1539 N N . TRP A 1 196 ? 7.408 -8.226 -1.257 1.00 98.06 196 TRP A N 1
ATOM 1540 C CA . TRP A 1 196 ? 8.243 -9.289 -0.690 1.00 98.06 196 TRP A CA 1
ATOM 1541 C C . TRP A 1 196 ? 7.834 -10.680 -1.200 1.00 98.06 196 TRP A C 1
ATOM 1543 O O . TRP A 1 196 ? 8.688 -11.489 -1.576 1.00 98.06 196 TRP A O 1
ATOM 1553 N N . TYR A 1 197 ? 6.527 -10.969 -1.271 1.00 97.94 197 TYR A N 1
ATOM 1554 C CA . TYR A 1 197 ? 6.041 -12.264 -1.761 1.00 97.94 197 TYR A CA 1
ATOM 1555 C C . TYR A 1 197 ? 6.178 -12.393 -3.276 1.00 97.94 197 TYR A C 1
ATOM 1557 O O . TYR A 1 197 ? 6.444 -13.487 -3.780 1.00 97.94 197 TYR A O 1
ATOM 1565 N N . LEU A 1 198 ? 5.977 -11.310 -4.021 1.00 97.12 198 LEU A N 1
ATOM 1566 C CA . LEU A 1 198 ? 6.014 -11.338 -5.477 1.00 97.12 198 LEU A CA 1
ATOM 1567 C C . LEU A 1 198 ? 7.445 -11.426 -6.003 1.00 97.12 198 LEU A C 1
ATOM 1569 O O . LEU A 1 198 ? 7.725 -12.252 -6.868 1.00 97.12 198 LEU A O 1
ATOM 1573 N N . THR A 1 199 ? 8.365 -10.642 -5.453 1.00 94.38 199 THR A N 1
ATOM 1574 C CA . THR A 1 199 ? 9.697 -10.451 -6.021 1.00 94.38 199 THR A CA 1
ATOM 1575 C C . THR A 1 199 ? 10.498 -11.752 -6.167 1.00 94.38 199 THR A C 1
ATOM 1577 O O . THR A 1 199 ? 10.339 -12.731 -5.428 1.00 94.38 199 THR A O 1
ATOM 1580 N N . ASN A 1 200 ? 11.407 -11.784 -7.144 1.00 93.31 200 ASN A N 1
ATOM 1581 C CA . ASN A 1 200 ? 12.243 -12.959 -7.384 1.00 93.31 200 ASN A CA 1
ATOM 1582 C C . ASN A 1 200 ? 13.404 -13.015 -6.377 1.00 93.31 200 ASN A C 1
ATOM 1584 O O . ASN A 1 200 ? 14.396 -12.299 -6.525 1.00 93.31 200 ASN A O 1
ATOM 1588 N N . TRP A 1 201 ? 13.297 -13.913 -5.397 1.00 94.12 201 TRP A N 1
ATOM 1589 C CA . TRP A 1 201 ? 14.282 -14.073 -4.323 1.00 94.12 201 TRP A CA 1
ATOM 1590 C C . TRP A 1 201 ? 15.639 -14.592 -4.803 1.00 94.12 201 TRP A C 1
ATOM 1592 O O . TRP A 1 201 ? 16.653 -14.249 -4.207 1.00 94.12 201 TRP A O 1
ATOM 1602 N N . ASP A 1 202 ? 15.703 -15.317 -5.925 1.00 93.44 202 ASP A N 1
ATOM 1603 C CA . ASP A 1 202 ? 16.989 -15.745 -6.501 1.00 93.44 202 ASP A CA 1
ATOM 1604 C C . ASP A 1 202 ? 17.841 -14.541 -6.934 1.00 93.44 202 ASP A C 1
ATOM 1606 O O . ASP A 1 202 ? 19.063 -14.629 -7.041 1.00 93.44 202 ASP A 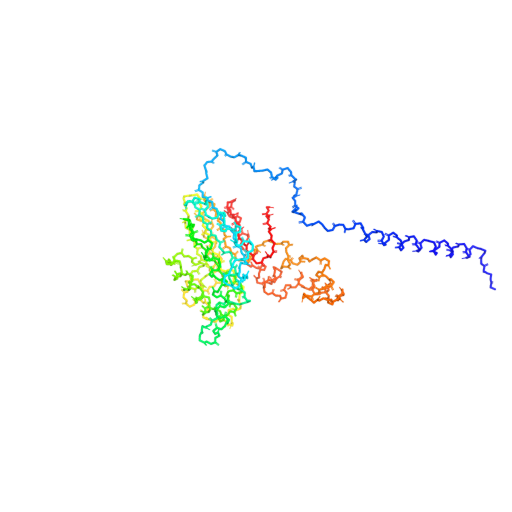O 1
ATOM 1610 N N . LYS A 1 203 ? 17.195 -13.397 -7.194 1.00 92.56 203 LYS A N 1
ATOM 1611 C CA . LYS A 1 203 ? 17.850 -12.128 -7.534 1.00 92.56 203 LYS A CA 1
ATOM 1612 C C . LYS A 1 203 ? 18.036 -11.200 -6.331 1.00 92.56 203 LYS A C 1
ATOM 1614 O O . LYS A 1 203 ? 18.594 -10.120 -6.506 1.00 92.56 203 LYS A O 1
ATOM 1619 N N . ARG A 1 204 ? 17.542 -11.588 -5.152 1.00 90.44 204 ARG A N 1
ATOM 1620 C CA . ARG A 1 204 ? 17.559 -10.814 -3.901 1.00 90.44 204 ARG A CA 1
ATOM 1621 C C . ARG A 1 204 ? 17.847 -11.754 -2.721 1.00 90.44 204 ARG A C 1
ATOM 1623 O O . ARG A 1 204 ? 16.949 -12.025 -1.926 1.00 90.44 204 ARG A O 1
ATOM 1630 N N . PRO A 1 205 ? 19.063 -12.324 -2.641 1.00 90.62 205 PRO A N 1
ATOM 1631 C CA . PRO A 1 205 ? 19.386 -13.338 -1.636 1.00 90.62 205 PRO A CA 1
ATOM 1632 C C . PRO A 1 205 ? 19.344 -12.801 -0.197 1.00 90.62 205 PRO A C 1
ATOM 1634 O O . PRO A 1 205 ? 19.147 -13.579 0.728 1.00 90.62 205 PRO A O 1
ATOM 1637 N N . ASP A 1 206 ? 19.496 -11.489 -0.026 1.00 91.06 206 ASP A N 1
ATOM 1638 C CA . ASP A 1 206 ? 19.497 -10.748 1.237 1.00 91.06 206 ASP A CA 1
ATOM 1639 C C . ASP A 1 206 ? 18.092 -10.364 1.734 1.00 91.06 206 ASP A C 1
ATOM 1641 O O . ASP A 1 206 ? 17.950 -9.782 2.810 1.00 91.06 206 ASP A O 1
ATOM 1645 N N . ILE A 1 207 ? 17.034 -10.704 0.982 1.00 94.31 207 ILE A N 1
ATOM 1646 C CA . ILE A 1 207 ? 15.665 -10.230 1.242 1.00 94.31 207 ILE A CA 1
ATOM 1647 C C . ILE A 1 207 ? 15.126 -10.596 2.636 1.00 94.31 207 ILE A C 1
ATOM 1649 O O . ILE A 1 207 ? 14.253 -9.918 3.163 1.00 94.31 207 ILE A O 1
ATOM 1653 N N . ASN A 1 208 ? 15.656 -11.661 3.243 1.00 95.88 208 ASN A N 1
ATOM 1654 C CA . ASN A 1 208 ? 15.188 -12.202 4.521 1.00 95.88 208 ASN A CA 1
ATOM 1655 C C . ASN A 1 208 ? 16.229 -12.107 5.642 1.00 95.88 208 ASN A C 1
ATOM 1657 O O . ASN A 1 208 ? 16.041 -12.709 6.702 1.00 95.88 208 ASN A O 1
ATOM 1661 N N . ASP A 1 209 ? 17.343 -11.404 5.431 1.00 94.94 209 ASP A N 1
ATOM 1662 C CA . ASP A 1 209 ? 18.473 -11.431 6.369 1.00 94.94 209 ASP A CA 1
ATOM 1663 C C . ASP A 1 209 ? 18.109 -10.877 7.751 1.00 94.94 209 ASP A C 1
ATOM 1665 O O . ASP A 1 209 ? 18.642 -11.335 8.764 1.00 94.94 209 ASP A O 1
ATOM 1669 N N . LYS A 1 210 ? 17.163 -9.934 7.796 1.00 96.00 210 LYS A N 1
ATOM 1670 C CA . LYS A 1 210 ? 16.690 -9.275 9.021 1.00 96.00 210 LYS A CA 1
ATOM 1671 C C . LYS A 1 210 ? 15.355 -9.802 9.549 1.00 96.00 210 LYS A C 1
ATOM 1673 O O . LYS A 1 210 ? 14.876 -9.287 10.552 1.00 96.00 210 LYS A O 1
ATOM 1678 N N . CYS A 1 211 ? 14.763 -10.795 8.892 1.00 96.88 211 CYS A N 1
ATOM 1679 C CA . CYS A 1 211 ? 13.416 -11.264 9.201 1.00 96.88 211 CYS A CA 1
ATOM 1680 C C . CYS A 1 211 ? 13.434 -12.680 9.777 1.00 96.88 211 CYS A C 1
ATOM 1682 O O . CYS A 1 211 ? 14.203 -13.543 9.341 1.00 96.88 211 CYS A O 1
ATOM 1684 N N . ASP A 1 212 ? 12.528 -12.944 10.718 1.00 96.69 212 ASP A N 1
ATOM 1685 C CA . ASP A 1 212 ? 12.313 -14.294 11.251 1.00 96.69 212 ASP A CA 1
ATOM 1686 C C . ASP A 1 212 ? 11.668 -15.214 10.205 1.00 96.69 212 ASP A C 1
ATOM 1688 O O . ASP A 1 212 ? 11.970 -16.408 10.114 1.00 96.69 212 ASP A O 1
ATOM 1692 N N . ILE A 1 213 ? 10.803 -14.646 9.363 1.00 97.75 213 ILE A N 1
ATOM 1693 C CA . ILE A 1 213 ? 10.147 -15.351 8.267 1.00 97.75 213 ILE A CA 1
ATOM 1694 C C . ILE A 1 213 ? 11.076 -15.371 7.055 1.00 97.75 213 ILE A C 1
ATOM 1696 O O . ILE A 1 213 ? 11.351 -14.346 6.440 1.00 97.75 213 ILE A O 1
ATOM 1700 N N . LYS A 1 214 ? 11.535 -16.573 6.691 1.00 96.50 214 LYS A N 1
ATOM 1701 C CA . LYS A 1 214 ? 12.513 -16.791 5.607 1.00 96.50 214 LYS A CA 1
ATOM 1702 C C . LYS A 1 214 ? 11.986 -17.632 4.447 1.00 96.50 214 LYS A C 1
ATOM 1704 O O . LYS A 1 214 ? 12.751 -18.043 3.578 1.00 96.50 214 LYS A O 1
ATOM 1709 N N . SER A 1 215 ? 10.692 -17.942 4.441 1.00 97.19 215 SER A N 1
ATOM 1710 C CA . SER A 1 215 ? 10.041 -18.693 3.368 1.00 97.19 215 SER A CA 1
ATOM 1711 C C . SER A 1 215 ? 8.598 -18.245 3.180 1.00 97.19 215 SER A C 1
ATOM 1713 O O . SER A 1 215 ? 7.932 -17.833 4.130 1.00 97.19 215 SER A O 1
ATOM 1715 N N . ARG A 1 216 ? 8.101 -18.364 1.944 1.00 97.44 216 ARG A N 1
ATOM 1716 C CA . ARG A 1 216 ? 6.696 -18.087 1.608 1.00 97.44 216 ARG A CA 1
ATOM 1717 C C . ARG A 1 216 ? 5.735 -18.997 2.377 1.00 97.44 216 ARG A C 1
ATOM 1719 O O . ARG A 1 216 ? 4.692 -18.535 2.816 1.00 97.44 216 ARG A O 1
ATOM 1726 N N . ASP A 1 217 ? 6.107 -20.255 2.616 1.00 97.94 217 ASP A N 1
ATOM 1727 C CA . ASP A 1 217 ? 5.291 -21.167 3.426 1.00 97.94 217 ASP A CA 1
ATOM 1728 C C . ASP A 1 217 ? 5.206 -20.721 4.888 1.00 97.94 217 ASP A C 1
ATOM 1730 O O . ASP A 1 217 ? 4.120 -20.730 5.460 1.00 97.94 217 ASP A O 1
ATOM 1734 N N . LYS A 1 218 ? 6.320 -20.276 5.492 1.00 98.38 218 LYS A N 1
ATOM 1735 C CA . LYS A 1 218 ? 6.297 -19.756 6.867 1.00 98.38 218 LYS A CA 1
ATOM 1736 C C . LYS A 1 218 ? 5.503 -18.451 6.959 1.00 98.38 218 LYS A C 1
ATOM 1738 O O . LYS A 1 218 ? 4.783 -18.276 7.932 1.00 98.38 218 LYS A O 1
ATOM 1743 N N . PHE A 1 219 ? 5.577 -17.595 5.940 1.00 98.62 219 PHE A N 1
ATOM 1744 C CA . PHE A 1 219 ? 4.709 -16.420 5.819 1.00 98.62 219 PHE A CA 1
ATOM 1745 C C . PHE A 1 219 ? 3.225 -16.809 5.789 1.00 98.62 219 PHE A C 1
ATOM 1747 O O . PHE A 1 219 ? 2.432 -16.238 6.525 1.00 98.62 219 PHE A O 1
ATOM 1754 N N . LEU A 1 220 ? 2.838 -17.804 4.987 1.00 98.56 220 LEU A N 1
ATOM 1755 C CA . LEU A 1 220 ? 1.439 -18.232 4.902 1.00 98.56 220 LEU A CA 1
ATOM 1756 C C . LEU A 1 220 ? 0.939 -18.882 6.199 1.00 98.56 220 LEU A C 1
ATOM 1758 O O . LEU A 1 220 ? -0.228 -18.707 6.533 1.00 98.56 220 LEU A O 1
ATOM 1762 N N . LEU A 1 221 ? 1.806 -19.589 6.931 1.00 98.38 221 LEU A N 1
ATOM 1763 C CA . LEU A 1 221 ? 1.490 -20.071 8.280 1.00 98.38 221 LEU A CA 1
ATOM 1764 C C . LEU A 1 221 ? 1.268 -18.905 9.249 1.00 98.38 221 LEU A C 1
ATOM 1766 O O . LEU A 1 221 ? 0.299 -18.925 9.993 1.00 98.38 221 LEU A O 1
ATOM 1770 N N . GLU A 1 222 ? 2.107 -17.868 9.192 1.00 98.50 222 GLU A N 1
ATOM 1771 C CA . GLU A 1 222 ? 1.927 -16.672 10.022 1.00 98.50 222 GLU A CA 1
ATOM 1772 C C . GLU A 1 222 ? 0.600 -15.963 9.717 1.00 98.50 222 GLU A C 1
ATOM 1774 O O . GLU A 1 222 ? -0.147 -15.622 10.626 1.00 98.50 222 GLU A O 1
ATOM 1779 N N . VAL A 1 223 ? 0.257 -15.797 8.433 1.00 98.44 223 VAL A N 1
ATOM 1780 C CA . VAL A 1 223 ? -1.040 -15.234 8.021 1.00 98.44 223 VAL A CA 1
ATOM 1781 C C . VAL A 1 223 ? -2.199 -16.075 8.567 1.00 98.44 223 VAL A C 1
ATOM 1783 O O . VAL A 1 223 ? -3.187 -15.524 9.051 1.00 98.44 223 VAL A O 1
ATOM 1786 N N . GLU A 1 224 ? -2.095 -17.403 8.489 1.00 98.12 224 GLU A N 1
ATOM 1787 C CA . GLU A 1 224 ? -3.106 -18.318 9.023 1.00 98.12 224 GLU A CA 1
ATOM 1788 C C . GLU A 1 224 ? -3.274 -18.164 10.540 1.00 98.12 224 GLU A C 1
ATOM 1790 O O . GLU A 1 224 ? -4.409 -18.055 11.012 1.00 98.12 224 GLU A O 1
ATOM 1795 N N . ASP A 1 225 ? -2.168 -18.134 11.283 1.00 98.06 225 ASP A N 1
ATOM 1796 C CA . ASP A 1 225 ? -2.156 -18.006 12.741 1.00 98.06 225 ASP A CA 1
ATOM 1797 C C . ASP A 1 225 ? -2.747 -16.655 13.168 1.00 98.06 225 ASP A C 1
ATOM 1799 O O . ASP A 1 225 ? -3.703 -16.622 13.943 1.00 98.06 225 ASP A O 1
ATOM 1803 N N . VAL A 1 226 ? -2.312 -15.550 12.552 1.00 97.81 226 VAL A N 1
ATOM 1804 C CA . VAL A 1 226 ? -2.841 -14.207 12.832 1.00 97.81 226 VAL A CA 1
ATOM 1805 C C . VAL A 1 226 ? -4.349 -14.130 12.578 1.00 97.81 226 VAL A C 1
ATOM 1807 O O . VAL A 1 226 ? -5.082 -13.587 13.404 1.00 97.81 226 VAL A O 1
ATOM 1810 N N . ILE A 1 227 ? -4.859 -14.689 11.475 1.00 97.62 227 ILE A N 1
ATOM 1811 C CA . ILE A 1 227 ? -6.307 -14.680 11.198 1.00 97.62 227 ILE A CA 1
ATOM 1812 C C . ILE A 1 227 ? -7.072 -15.512 12.236 1.00 97.62 227 ILE A C 1
ATOM 1814 O O . ILE A 1 227 ? -8.162 -15.118 12.660 1.00 97.62 227 ILE A O 1
ATOM 1818 N N . LYS A 1 228 ? -6.528 -16.659 12.659 1.00 96.81 228 LYS A N 1
ATOM 1819 C CA . LYS A 1 228 ? -7.158 -17.535 13.658 1.00 96.81 228 LYS A CA 1
ATOM 1820 C C . LYS A 1 228 ? -7.188 -16.909 15.046 1.00 96.81 228 LYS A C 1
ATOM 1822 O O . LYS A 1 228 ? -8.232 -16.964 15.698 1.00 96.81 228 LYS A O 1
ATOM 1827 N N . ASP A 1 229 ? -6.089 -16.295 15.461 1.00 97.25 229 ASP A N 1
ATOM 1828 C CA . ASP A 1 229 ? -5.954 -15.654 16.769 1.00 97.25 229 ASP A CA 1
ATOM 1829 C C . ASP A 1 229 ? -6.861 -14.420 16.892 1.00 97.25 229 ASP A C 1
ATOM 1831 O O . ASP A 1 229 ? -7.275 -14.042 17.986 1.00 97.25 229 ASP A O 1
ATOM 1835 N N . ASN A 1 230 ? -7.251 -13.832 15.755 1.00 97.00 230 ASN A N 1
ATOM 1836 C CA . ASN A 1 230 ? -8.067 -12.623 15.680 1.00 97.00 230 ASN A CA 1
ATOM 1837 C C . ASN A 1 230 ? -9.514 -12.846 15.219 1.00 97.00 230 ASN A C 1
ATOM 1839 O O . ASN A 1 230 ? -10.184 -11.887 14.847 1.00 97.00 230 ASN A O 1
ATOM 1843 N N . ARG A 1 231 ? -10.042 -14.076 15.276 1.00 95.50 231 ARG A N 1
ATOM 1844 C CA . ARG A 1 231 ? -11.419 -14.403 14.833 1.00 95.50 231 ARG A CA 1
ATOM 1845 C C . ARG A 1 231 ? -12.523 -13.575 15.494 1.00 95.50 231 ARG A C 1
ATOM 1847 O O . ARG A 1 231 ? -13.556 -13.317 14.878 1.00 95.50 231 ARG A O 1
ATOM 1854 N N . GLU A 1 232 ? -12.313 -13.153 16.737 1.00 95.38 232 GLU A N 1
ATOM 1855 C CA . GLU A 1 232 ? -13.289 -12.341 17.467 1.00 95.38 232 GLU A CA 1
ATOM 1856 C C . GLU A 1 232 ? -13.209 -10.846 17.114 1.00 95.38 232 GLU A C 1
ATOM 1858 O O . GLU A 1 232 ? -14.208 -10.133 17.253 1.00 95.38 232 GLU A O 1
ATOM 1863 N N . ARG A 1 233 ? -12.075 -10.392 16.565 1.00 96.50 233 ARG A N 1
ATOM 1864 C CA . ARG A 1 233 ? -11.821 -9.011 16.135 1.00 96.50 233 ARG A CA 1
ATOM 1865 C C . ARG A 1 233 ? -12.075 -8.834 14.636 1.00 96.50 233 ARG A C 1
ATOM 1867 O O . ARG A 1 233 ? -12.091 -9.785 13.857 1.00 96.50 233 ARG A O 1
ATOM 1874 N N . THR A 1 234 ? -12.260 -7.590 14.210 1.00 97.88 234 THR A N 1
ATOM 1875 C CA . THR A 1 234 ? -12.164 -7.220 12.795 1.00 97.88 234 THR A CA 1
ATOM 1876 C C . THR A 1 234 ? -10.696 -7.180 12.402 1.00 97.88 234 THR A C 1
ATOM 1878 O O . THR A 1 234 ? -9.916 -6.439 12.993 1.00 97.88 234 THR A O 1
ATOM 1881 N N . THR A 1 235 ? -10.321 -7.966 11.399 1.00 98.50 235 THR A N 1
ATOM 1882 C CA . THR A 1 235 ? -8.954 -8.004 10.873 1.00 98.50 235 THR A CA 1
ATOM 1883 C C . THR A 1 235 ? -8.901 -7.211 9.576 1.00 98.50 235 THR A C 1
ATOM 1885 O O . THR A 1 235 ? -9.460 -7.634 8.564 1.00 98.50 235 THR A O 1
ATOM 1888 N N . ILE A 1 236 ? -8.232 -6.059 9.589 1.00 98.69 236 ILE A N 1
ATOM 1889 C CA . ILE A 1 236 ? -7.949 -5.290 8.374 1.00 98.69 236 ILE A CA 1
ATOM 1890 C C . ILE A 1 236 ? -6.599 -5.744 7.837 1.00 98.69 236 ILE A C 1
ATOM 1892 O O . ILE A 1 236 ? -5.565 -5.407 8.403 1.00 98.69 236 ILE A O 1
ATOM 1896 N N . ILE A 1 237 ? -6.601 -6.484 6.735 1.00 98.75 237 ILE A N 1
ATOM 1897 C CA . ILE A 1 237 ? -5.378 -6.848 6.028 1.00 98.75 237 ILE A CA 1
ATOM 1898 C C . ILE A 1 237 ? -5.046 -5.716 5.047 1.00 98.75 237 ILE A C 1
ATOM 1900 O O . ILE A 1 237 ? -5.679 -5.586 3.994 1.00 98.75 237 ILE A O 1
ATOM 1904 N N . ALA A 1 238 ? -4.080 -4.876 5.420 1.00 98.81 238 ALA A N 1
ATOM 1905 C CA . ALA A 1 238 ? -3.595 -3.753 4.625 1.00 98.81 238 ALA A CA 1
ATOM 1906 C C . ALA A 1 238 ? -2.397 -4.190 3.775 1.00 98.81 238 ALA A C 1
ATOM 1908 O O . ALA A 1 238 ? -1.387 -4.656 4.299 1.00 98.81 238 ALA A O 1
ATOM 1909 N N . MET A 1 239 ? -2.508 -4.059 2.457 1.00 98.56 239 MET A N 1
ATOM 1910 C CA . MET A 1 239 ? -1.479 -4.527 1.529 1.00 98.56 239 MET A CA 1
ATOM 1911 C C . MET A 1 239 ? -1.532 -3.762 0.213 1.00 98.56 239 MET A C 1
ATOM 1913 O O . MET A 1 239 ? -2.615 -3.368 -0.201 1.00 98.56 239 MET A O 1
ATOM 1917 N N . HIS A 1 240 ? -0.416 -3.601 -0.494 1.00 98.56 240 HIS A N 1
ATOM 1918 C CA . HIS A 1 240 ? -0.429 -2.834 -1.742 1.00 98.56 240 HIS A CA 1
ATOM 1919 C C . HIS A 1 240 ? -1.213 -3.527 -2.869 1.00 98.56 240 HIS A C 1
ATOM 1921 O O . HIS A 1 240 ? -2.122 -2.938 -3.452 1.00 98.56 240 HIS A O 1
ATOM 1927 N N . HIS A 1 241 ? -0.916 -4.802 -3.132 1.00 98.25 241 HIS A N 1
ATOM 1928 C CA . HIS A 1 241 ? -1.487 -5.561 -4.245 1.00 98.25 241 HIS A CA 1
ATOM 1929 C C . HIS A 1 241 ? -2.888 -6.135 -3.929 1.00 98.25 241 HIS A C 1
ATOM 1931 O O . HIS A 1 241 ? -3.007 -6.997 -3.056 1.00 98.25 241 HIS A O 1
ATOM 1937 N N . PRO A 1 242 ? -3.962 -5.733 -4.642 1.00 97.12 242 PRO A N 1
ATOM 1938 C CA . PRO A 1 242 ? -5.326 -6.156 -4.333 1.00 97.12 242 PRO A CA 1
ATOM 1939 C C . PRO A 1 242 ? -5.622 -7.622 -4.678 1.00 97.12 242 PRO A C 1
ATOM 1941 O O . PRO A 1 242 ? -5.408 -8.092 -5.797 1.00 97.12 242 PRO A O 1
ATOM 1944 N N . MET A 1 243 ? -6.280 -8.325 -3.752 1.00 94.94 243 MET A N 1
ATOM 1945 C CA . MET A 1 243 ? -6.743 -9.699 -3.988 1.00 94.94 243 MET A CA 1
ATOM 1946 C C . MET A 1 243 ? -7.745 -9.773 -5.149 1.00 94.94 243 MET A C 1
ATOM 1948 O O . MET A 1 243 ? -7.684 -10.671 -5.984 1.00 94.94 243 MET A O 1
ATOM 1952 N N . PHE A 1 244 ? -8.633 -8.789 -5.264 1.00 93.25 244 PHE A N 1
ATOM 1953 C CA . PHE A 1 244 ? -9.624 -8.706 -6.332 1.00 93.25 244 PHE A CA 1
ATOM 1954 C C . PHE A 1 244 ? -9.547 -7.339 -7.001 1.00 93.25 244 PHE A C 1
ATOM 1956 O O . PHE A 1 244 ? -9.434 -6.322 -6.326 1.00 93.25 244 PHE A O 1
ATOM 1963 N N . THR A 1 245 ? -9.629 -7.301 -8.331 1.00 91.81 245 THR A N 1
ATOM 1964 C CA . THR A 1 245 ? -9.620 -6.039 -9.075 1.00 91.81 245 THR A CA 1
ATOM 1965 C C . THR A 1 245 ? -10.380 -6.143 -10.397 1.00 91.81 245 THR A C 1
ATOM 1967 O O . THR A 1 245 ? -10.271 -7.121 -11.141 1.00 91.81 245 THR A O 1
ATOM 1970 N N . TYR A 1 246 ? -11.124 -5.085 -10.708 1.00 89.62 246 TYR A N 1
ATOM 1971 C CA . TYR A 1 246 ? -11.737 -4.804 -12.006 1.00 89.62 246 TYR A CA 1
ATOM 1972 C C . TYR A 1 246 ? -10.952 -3.758 -12.811 1.00 89.62 246 TYR A C 1
ATOM 1974 O O . TYR A 1 246 ? -11.486 -3.156 -13.745 1.00 89.62 246 TYR A O 1
ATOM 1982 N N . GLY A 1 247 ? -9.700 -3.525 -12.432 1.00 87.25 247 GLY A N 1
ATOM 1983 C CA . GLY A 1 247 ? -8.778 -2.603 -13.067 1.00 87.25 247 GLY A CA 1
ATOM 1984 C C . GLY A 1 247 ? -7.890 -3.269 -14.116 1.00 87.25 247 GLY A C 1
ATOM 1985 O O . GLY A 1 247 ? -8.132 -4.386 -14.594 1.00 87.25 247 GLY A O 1
ATOM 1986 N N . SER A 1 248 ? -6.856 -2.536 -14.514 1.00 85.75 248 SER A N 1
ATOM 1987 C CA . SER A 1 248 ? -6.026 -2.916 -15.656 1.00 85.75 248 SER A CA 1
ATOM 1988 C C . SER A 1 248 ? -5.072 -4.064 -15.345 1.00 85.75 248 SER A C 1
ATOM 1990 O O . SER A 1 248 ? -4.842 -4.904 -16.220 1.00 85.75 248 SER A O 1
ATOM 1992 N N . HIS A 1 249 ? -4.608 -4.170 -14.097 1.00 87.69 249 HIS A N 1
ATOM 1993 C CA . HIS A 1 249 ? -3.801 -5.299 -13.633 1.00 87.69 249 HIS A CA 1
ATOM 1994 C C . HIS A 1 249 ? -4.652 -6.568 -13.468 1.00 87.69 249 HIS A C 1
ATOM 1996 O O . HIS A 1 249 ? -4.149 -7.681 -13.622 1.00 87.69 249 HIS A O 1
ATOM 2002 N N . GLY A 1 250 ? -5.968 -6.414 -13.282 1.00 85.62 250 GLY A N 1
ATOM 2003 C CA . GLY A 1 250 ? -6.970 -7.483 -13.410 1.00 85.62 250 GLY A CA 1
ATOM 2004 C C . GLY A 1 250 ? -7.288 -7.913 -14.851 1.00 85.62 250 GLY A C 1
ATOM 2005 O O . GLY A 1 250 ? -8.115 -8.801 -15.071 1.00 85.62 250 GLY A O 1
ATOM 2006 N N . GLY A 1 251 ? -6.671 -7.286 -15.858 1.00 83.50 251 GLY A N 1
ATOM 2007 C CA . GLY A 1 251 ? -6.935 -7.558 -17.273 1.00 83.50 251 GLY A CA 1
ATOM 2008 C C . GLY A 1 251 ? -8.216 -6.912 -17.812 1.00 83.50 251 GLY A C 1
ATOM 2009 O O . GLY A 1 251 ? -8.684 -7.289 -18.892 1.00 83.50 251 GLY A O 1
ATOM 2010 N N . GLN A 1 252 ? -8.795 -5.945 -17.095 1.00 83.88 252 GLN A N 1
ATOM 2011 C CA . GLN A 1 252 ? -9.914 -5.142 -17.586 1.00 83.88 252 GLN A CA 1
ATOM 2012 C C . GLN A 1 252 ? -9.379 -3.895 -18.285 1.00 83.88 252 GLN A C 1
ATOM 2014 O O . GLN A 1 252 ? -8.631 -3.108 -17.716 1.00 83.88 252 GLN A O 1
ATOM 2019 N N . THR A 1 253 ? -9.744 -3.707 -19.551 1.00 80.19 253 THR A N 1
ATOM 2020 C CA . THR A 1 253 ? -9.217 -2.604 -20.363 1.00 80.19 253 THR A CA 1
ATOM 2021 C C . THR A 1 253 ? -10.338 -1.838 -21.039 1.00 80.19 253 THR A C 1
ATOM 2023 O O . THR A 1 253 ? -11.322 -2.405 -21.513 1.00 80.19 253 THR A O 1
ATOM 2026 N N . THR A 1 254 ? -10.187 -0.519 -21.085 1.00 79.69 254 THR A N 1
ATOM 2027 C CA . THR A 1 254 ? -11.083 0.368 -21.828 1.00 79.69 254 THR A CA 1
ATOM 2028 C C . THR A 1 254 ? -10.896 0.185 -23.334 1.00 79.69 254 THR A C 1
ATOM 2030 O O . THR A 1 254 ? -9.822 -0.206 -23.797 1.00 79.69 254 THR A O 1
ATOM 2033 N N . LEU A 1 255 ? -11.902 0.563 -24.132 1.00 77.31 255 LEU A N 1
ATOM 2034 C CA . LEU A 1 255 ? -11.766 0.594 -25.594 1.00 77.31 255 LEU A CA 1
ATOM 2035 C C . LEU A 1 255 ? -10.558 1.441 -26.028 1.00 77.31 255 LEU A C 1
ATOM 2037 O O . LEU A 1 255 ? -9.835 1.074 -26.949 1.00 77.31 255 LEU A O 1
ATOM 2041 N N . ARG A 1 256 ? -10.282 2.543 -25.316 1.00 76.50 256 ARG A N 1
ATOM 2042 C CA . ARG A 1 256 ? -9.092 3.361 -25.564 1.00 76.50 256 ARG A CA 1
ATOM 2043 C C . ARG A 1 256 ? -7.809 2.554 -25.377 1.00 76.50 256 ARG A C 1
ATOM 2045 O O . ARG A 1 256 ? -6.959 2.614 -26.246 1.00 76.50 256 ARG A O 1
ATOM 2052 N N . GLN A 1 257 ? -7.668 1.776 -24.309 1.00 76.25 257 GLN A N 1
ATOM 2053 C CA . GLN A 1 257 ? -6.480 0.937 -24.093 1.00 76.25 257 GLN A CA 1
ATOM 2054 C C . GLN A 1 257 ? -6.364 -0.215 -25.106 1.00 76.25 257 GLN A C 1
ATOM 2056 O O . GLN A 1 257 ? -5.257 -0.655 -25.401 1.00 76.25 257 GLN A O 1
ATOM 2061 N N . GLN A 1 258 ? -7.477 -0.693 -25.673 1.00 77.50 258 GLN A N 1
ATOM 2062 C CA . GLN A 1 258 ? -7.455 -1.667 -26.776 1.00 77.50 258 GLN A CA 1
ATOM 2063 C C . GLN A 1 258 ? -6.964 -1.051 -28.087 1.00 77.50 258 GLN A C 1
ATOM 2065 O O . GLN A 1 258 ? -6.250 -1.700 -28.850 1.00 77.50 258 GLN A O 1
ATOM 2070 N N . LEU A 1 259 ? -7.324 0.207 -28.341 1.00 78.75 259 LEU A N 1
ATOM 2071 C CA . LEU A 1 259 ? -6.908 0.937 -29.534 1.00 78.75 259 LEU A CA 1
ATOM 2072 C C . LEU A 1 259 ? -5.516 1.565 -29.384 1.00 78.75 259 LEU A C 1
ATOM 2074 O O . LEU A 1 259 ? -4.798 1.647 -30.369 1.00 78.75 259 LEU A O 1
ATOM 2078 N N . TYR A 1 260 ? -5.121 1.982 -28.183 1.00 79.38 260 TYR A N 1
ATOM 2079 C CA . TYR A 1 260 ? -3.924 2.781 -27.901 1.00 79.38 260 TYR A CA 1
ATOM 2080 C C . TYR A 1 260 ? -3.086 2.137 -26.783 1.00 79.38 260 TYR A C 1
ATOM 2082 O O . TYR A 1 260 ? -3.164 2.557 -25.624 1.00 79.38 260 TYR A O 1
ATOM 2090 N N . PRO A 1 261 ? -2.287 1.104 -27.095 1.00 69.88 261 PRO A N 1
ATOM 2091 C CA . PRO A 1 261 ? -1.430 0.466 -26.103 1.00 69.88 261 PRO A CA 1
ATOM 2092 C C . PRO A 1 261 ? -0.315 1.411 -25.609 1.00 69.88 261 PRO A C 1
ATOM 2094 O O . PRO A 1 261 ? 0.267 2.179 -26.379 1.00 69.88 261 PRO A O 1
ATOM 2097 N N . SER A 1 262 ? 0.004 1.321 -24.312 1.00 65.00 262 SER A N 1
ATOM 2098 C CA . SER A 1 262 ? 1.146 1.992 -23.657 1.00 65.00 262 SER A CA 1
ATOM 2099 C C . SER A 1 262 ? 1.164 3.527 -23.760 1.00 65.00 262 SER A C 1
ATOM 2101 O O . SER A 1 262 ? 2.212 4.110 -24.028 1.00 65.00 262 SER A O 1
ATOM 2103 N N . ASN A 1 263 ? 0.012 4.189 -23.574 1.00 57.94 263 ASN A N 1
ATOM 2104 C CA . ASN A 1 263 ? -0.136 5.657 -23.611 1.00 57.94 263 ASN A CA 1
ATOM 2105 C C . ASN A 1 263 ? 0.378 6.330 -24.899 1.00 57.94 263 ASN A C 1
ATOM 2107 O O . ASN A 1 263 ? 0.571 7.546 -24.946 1.00 57.94 263 ASN A O 1
ATOM 2111 N N . LYS A 1 264 ? 0.572 5.562 -25.976 1.00 65.38 264 LYS A N 1
ATOM 2112 C CA . LYS A 1 264 ? 0.915 6.108 -27.287 1.00 65.38 264 LYS A CA 1
ATOM 2113 C C . LYS A 1 264 ? -0.345 6.684 -27.920 1.00 65.38 264 LYS A C 1
ATOM 2115 O O . LYS A 1 264 ? -1.364 6.011 -28.002 1.00 65.38 264 LYS A O 1
ATOM 2120 N N . ASN A 1 265 ? -0.257 7.889 -28.477 1.00 74.69 265 ASN A N 1
ATOM 2121 C CA . ASN A 1 265 ? -1.350 8.492 -29.254 1.00 74.69 265 ASN A CA 1
ATOM 2122 C C . ASN A 1 265 ? -1.506 7.876 -30.664 1.00 74.69 265 ASN A C 1
ATOM 2124 O O . ASN A 1 265 ? -2.174 8.451 -31.521 1.00 74.69 265 ASN A O 1
ATOM 2128 N N . VAL A 1 266 ? -0.895 6.713 -30.919 1.00 75.94 266 VAL A N 1
ATOM 2129 C CA . VAL A 1 266 ? -0.954 6.002 -32.202 1.00 75.94 266 VAL A CA 1
ATOM 2130 C C . VAL A 1 266 ? -1.897 4.804 -32.064 1.00 75.94 266 VAL A C 1
ATOM 2132 O O . VAL A 1 266 ? -1.631 3.940 -31.225 1.00 75.94 266 VAL A O 1
ATOM 2135 N N . PRO A 1 267 ? -2.980 4.725 -32.861 1.00 77.75 267 PRO A N 1
ATOM 2136 C CA . PRO A 1 267 ? -3.920 3.620 -32.774 1.00 77.75 267 PRO A CA 1
ATOM 2137 C C . PRO A 1 267 ? -3.312 2.344 -33.372 1.00 77.75 267 PRO A C 1
ATOM 2139 O O . PRO A 1 267 ? -2.946 2.301 -34.545 1.00 77.75 267 PRO A O 1
ATOM 2142 N N . LEU A 1 268 ? -3.238 1.289 -32.567 1.00 82.31 268 LEU A N 1
ATOM 2143 C CA . LEU A 1 268 ? -2.765 -0.046 -32.922 1.00 82.31 268 LEU A CA 1
ATOM 2144 C C . LEU A 1 268 ? -3.811 -1.098 -32.494 1.00 82.31 268 LEU A C 1
ATOM 2146 O O . LEU A 1 268 ? -3.531 -1.898 -31.607 1.00 82.31 268 LEU A O 1
ATOM 2150 N N . PRO A 1 269 ? -5.013 -1.135 -33.102 1.00 75.94 269 PRO A N 1
ATOM 2151 C CA . PRO A 1 269 ? -6.160 -1.911 -32.607 1.00 75.94 269 PRO A CA 1
ATOM 2152 C C . PRO A 1 269 ? -5.896 -3.415 -32.473 1.00 75.94 269 PRO A C 1
ATOM 2154 O O . PRO A 1 269 ? -6.316 -4.035 -31.499 1.00 75.94 269 PRO A O 1
ATOM 2157 N N . ILE A 1 270 ? -5.184 -4.011 -33.434 1.00 80.12 270 ILE A N 1
ATOM 2158 C CA . ILE A 1 270 ? -4.867 -5.447 -33.415 1.00 80.12 270 ILE A CA 1
ATOM 2159 C C . ILE A 1 270 ? -3.812 -5.735 -32.342 1.00 80.12 270 ILE A C 1
ATOM 2161 O O . ILE A 1 270 ? -4.019 -6.597 -31.493 1.00 80.12 270 ILE A O 1
ATOM 2165 N N . LEU A 1 271 ? -2.701 -4.989 -32.343 1.00 77.81 271 LEU A N 1
ATOM 2166 C CA . LEU A 1 271 ? -1.606 -5.199 -31.390 1.00 77.81 271 LEU A CA 1
ATOM 2167 C C . LEU A 1 271 ? -2.024 -4.877 -29.953 1.00 77.81 271 LEU A C 1
ATOM 2169 O O . LEU A 1 271 ? -1.667 -5.616 -29.045 1.00 77.81 271 LEU A O 1
ATOM 2173 N N . GLY A 1 272 ? -2.804 -3.814 -29.745 1.00 74.44 272 GLY A N 1
ATOM 2174 C CA . GLY A 1 272 ? -3.349 -3.448 -28.441 1.00 74.44 272 GLY A CA 1
ATOM 2175 C C . GLY A 1 272 ? -4.322 -4.500 -27.915 1.00 74.44 272 GLY A C 1
ATOM 2176 O O . GLY A 1 272 ? -4.204 -4.914 -26.765 1.00 74.44 272 GLY A O 1
ATOM 2177 N N . SER A 1 273 ? -5.212 -5.023 -28.767 1.00 78.44 273 SER A N 1
ATOM 2178 C CA . SER A 1 273 ? -6.101 -6.130 -28.387 1.00 78.44 273 SER A CA 1
ATOM 2179 C C . SER A 1 273 ? -5.321 -7.393 -28.019 1.00 78.44 273 SER A C 1
ATOM 2181 O O . SER A 1 273 ? -5.593 -7.987 -26.981 1.00 78.44 273 SER A O 1
ATOM 2183 N N . VAL A 1 274 ? -4.316 -7.782 -28.814 1.00 81.06 274 VAL A N 1
ATOM 2184 C CA . VAL A 1 274 ? -3.459 -8.941 -28.511 1.00 81.06 274 VAL A CA 1
ATOM 2185 C C . VAL A 1 274 ? -2.683 -8.729 -27.211 1.00 81.06 274 VAL A C 1
ATOM 2187 O O . VAL A 1 274 ? -2.683 -9.617 -26.364 1.00 81.06 274 VAL A O 1
ATOM 2190 N N . ALA A 1 275 ? -2.074 -7.558 -27.011 1.00 76.81 275 ALA A N 1
ATOM 2191 C CA . ALA A 1 275 ? -1.346 -7.235 -25.785 1.00 76.81 275 ALA A CA 1
ATOM 2192 C C . ALA A 1 275 ? -2.252 -7.305 -24.547 1.00 76.81 275 ALA A C 1
ATOM 2194 O O . ALA A 1 275 ? -1.859 -7.877 -23.535 1.00 76.81 275 ALA A O 1
ATOM 2195 N N . ASN A 1 276 ? -3.485 -6.801 -24.639 1.00 77.44 276 ASN A N 1
ATOM 2196 C CA . ASN A 1 276 ? -4.446 -6.852 -23.537 1.00 77.44 276 ASN A CA 1
ATOM 2197 C C . ASN A 1 276 ? -4.966 -8.273 -23.279 1.00 77.44 276 ASN A C 1
ATOM 2199 O O . ASN A 1 276 ? -5.134 -8.648 -22.121 1.00 77.44 276 ASN A O 1
ATOM 2203 N N . VAL A 1 277 ? -5.181 -9.082 -24.324 1.00 81.81 277 VAL A N 1
ATOM 2204 C CA . VAL A 1 277 ? -5.513 -10.509 -24.168 1.00 81.81 277 VAL A CA 1
ATOM 2205 C C . VAL A 1 277 ? -4.367 -11.238 -23.478 1.00 81.81 277 VAL A C 1
ATOM 2207 O O . VAL A 1 277 ? -4.612 -11.916 -22.490 1.00 81.81 277 VAL A O 1
ATOM 2210 N N . LEU A 1 278 ? -3.123 -11.040 -23.925 1.00 78.06 278 LEU A N 1
ATOM 2211 C CA . LEU A 1 278 ? -1.942 -11.633 -23.294 1.00 78.06 278 LEU A CA 1
ATOM 2212 C C . LEU A 1 278 ? -1.797 -11.192 -21.838 1.00 78.06 278 LEU A C 1
ATOM 2214 O O . LEU A 1 278 ? -1.570 -12.034 -20.975 1.00 78.06 278 LEU A O 1
ATOM 2218 N N . ARG A 1 279 ? -1.988 -9.904 -21.538 1.00 79.38 279 ARG A N 1
ATOM 2219 C CA . ARG A 1 279 ? -1.987 -9.393 -20.163 1.00 79.38 279 ARG A CA 1
ATOM 2220 C C . ARG A 1 279 ? -3.042 -10.091 -19.303 1.00 79.38 279 ARG A C 1
ATOM 2222 O O . ARG A 1 279 ? -2.742 -10.575 -18.217 1.00 79.38 279 ARG A O 1
ATOM 2229 N N . LYS A 1 280 ? -4.260 -10.220 -19.834 1.00 79.81 280 LYS A N 1
ATOM 2230 C CA . LYS A 1 280 ? -5.388 -10.874 -19.166 1.00 79.81 280 LYS A CA 1
ATOM 2231 C C . LYS A 1 280 ? -5.203 -12.383 -18.987 1.00 79.81 280 LYS A C 1
ATOM 2233 O O . LYS A 1 280 ? -5.682 -12.918 -18.001 1.00 79.81 280 LYS A O 1
ATOM 2238 N N . THR A 1 281 ? -4.568 -13.092 -19.917 1.00 78.44 281 THR A N 1
ATOM 2239 C CA . THR A 1 281 ? -4.475 -14.563 -19.849 1.00 78.44 281 THR A CA 1
ATOM 2240 C C . THR A 1 281 ? -3.165 -15.057 -19.257 1.00 78.44 281 THR A C 1
ATOM 2242 O O . THR A 1 281 ? -3.158 -16.057 -18.550 1.00 78.44 281 THR A O 1
ATOM 2245 N N . ALA A 1 282 ? -2.054 -14.396 -19.580 1.00 76.06 282 ALA A N 1
ATOM 2246 C CA . ALA A 1 282 ? -0.714 -14.852 -19.231 1.00 76.06 282 ALA A CA 1
ATOM 2247 C C . ALA A 1 282 ? -0.120 -14.117 -18.022 1.00 76.06 282 ALA A C 1
ATOM 2249 O O . ALA A 1 282 ? 0.804 -14.656 -17.423 1.00 76.06 282 ALA A O 1
ATOM 2250 N N . GLY A 1 283 ? -0.618 -12.920 -17.674 1.00 79.69 283 GLY A N 1
ATOM 2251 C CA . GLY A 1 283 ? -0.053 -12.098 -16.594 1.00 79.69 283 GLY A CA 1
ATOM 2252 C C . GLY A 1 283 ? 1.468 -11.932 -16.721 1.00 79.69 283 GLY A C 1
ATOM 2253 O O . GLY A 1 283 ? 2.202 -12.396 -15.847 1.00 79.69 283 GLY A O 1
ATOM 2254 N N . PRO A 1 284 ? 1.962 -11.374 -17.846 1.00 79.81 284 PRO A N 1
ATOM 2255 C CA . PRO A 1 284 ? 3.388 -11.325 -18.150 1.00 79.81 284 PRO A CA 1
ATOM 2256 C C . PRO A 1 284 ? 4.165 -10.433 -17.178 1.00 79.81 284 PRO A C 1
ATOM 2258 O O . PRO A 1 284 ? 5.354 -10.672 -16.975 1.00 79.81 284 PRO A O 1
ATOM 2261 N N . SER A 1 285 ? 3.516 -9.426 -16.585 1.00 87.88 285 SER A N 1
ATOM 2262 C CA . SER A 1 285 ? 4.082 -8.682 -15.465 1.00 87.88 285 SER A CA 1
ATOM 2263 C C . SER A 1 285 ? 3.832 -9.434 -14.167 1.00 87.88 285 SER A C 1
ATOM 2265 O O . SER A 1 285 ? 2.766 -10.023 -13.996 1.00 87.88 285 SER A O 1
ATOM 2267 N N . ILE A 1 286 ? 4.778 -9.376 -13.232 1.00 91.88 286 ILE A N 1
ATOM 2268 C CA . ILE A 1 286 ? 4.549 -9.893 -11.879 1.00 91.88 286 ILE A CA 1
ATOM 2269 C C . ILE A 1 286 ? 3.455 -9.109 -11.143 1.00 91.88 286 ILE A C 1
ATOM 2271 O O . ILE A 1 286 ? 2.705 -9.686 -10.364 1.00 91.88 286 ILE A O 1
ATOM 2275 N N . GLU A 1 287 ? 3.278 -7.854 -11.557 1.00 92.50 287 GLU A N 1
ATOM 2276 C CA . GLU A 1 287 ? 2.262 -6.918 -11.078 1.00 92.50 287 GLU A CA 1
ATOM 2277 C C . GLU A 1 287 ? 0.852 -7.192 -11.622 1.00 92.50 287 GLU A C 1
ATOM 2279 O O . GLU A 1 287 ? -0.093 -6.475 -11.287 1.00 92.50 287 GLU A O 1
ATOM 2284 N N . ASP A 1 288 ? 0.688 -8.161 -12.529 1.00 91.06 288 ASP A N 1
ATOM 2285 C CA . ASP A 1 288 ? -0.615 -8.537 -13.082 1.00 91.06 288 ASP A CA 1
ATOM 2286 C C . ASP A 1 288 ? -1.238 -9.663 -12.257 1.00 91.06 288 ASP A C 1
ATOM 2288 O O . ASP A 1 288 ? -0.612 -10.690 -12.014 1.00 91.06 288 ASP A O 1
ATOM 2292 N N . ASN A 1 289 ? -2.521 -9.540 -11.918 1.00 89.25 289 ASN A N 1
ATOM 2293 C CA . ASN A 1 289 ? -3.210 -10.478 -11.021 1.00 89.25 289 ASN A CA 1
ATOM 2294 C C . ASN A 1 289 ? -3.249 -11.928 -11.583 1.00 89.25 289 ASN A C 1
ATOM 2296 O O . ASN A 1 289 ? -3.317 -12.907 -10.845 1.00 89.25 289 ASN A O 1
ATOM 2300 N N . ASN A 1 290 ? -3.130 -12.097 -12.908 1.00 88.88 290 ASN A N 1
ATOM 2301 C CA . ASN A 1 290 ? -3.052 -13.416 -13.555 1.00 88.88 290 ASN A CA 1
ATOM 2302 C C . ASN A 1 290 ? -1.641 -14.030 -13.589 1.00 88.88 290 ASN A C 1
ATOM 2304 O O . ASN A 1 290 ? -1.485 -15.168 -14.048 1.00 88.88 290 ASN A O 1
ATOM 2308 N N . ASN A 1 291 ? -0.622 -13.316 -13.107 1.00 94.62 291 ASN A N 1
ATOM 2309 C CA . ASN A 1 291 ? 0.718 -13.858 -12.940 1.00 94.62 291 ASN A CA 1
ATOM 2310 C C . ASN A 1 291 ? 0.685 -15.081 -12.015 1.00 94.62 291 ASN A C 1
ATOM 2312 O O . ASN A 1 291 ? -0.129 -15.156 -11.098 1.00 94.62 291 ASN A O 1
ATOM 2316 N N . LYS A 1 292 ? 1.573 -16.057 -12.238 1.00 93.38 292 LYS A N 1
ATOM 2317 C CA . LYS A 1 292 ? 1.617 -17.273 -11.415 1.00 93.38 292 LYS A CA 1
ATOM 2318 C C . LYS A 1 292 ? 1.817 -16.952 -9.928 1.00 93.38 292 LYS A C 1
ATOM 2320 O O . LYS A 1 292 ? 1.105 -17.527 -9.113 1.00 93.38 292 LYS A O 1
ATOM 2325 N N . MET A 1 293 ? 2.762 -16.070 -9.596 1.00 94.69 293 MET A N 1
ATOM 2326 C CA . MET A 1 293 ? 3.110 -15.785 -8.203 1.00 94.69 293 MET A CA 1
ATOM 2327 C C . MET A 1 293 ? 2.041 -14.954 -7.505 1.00 94.69 293 MET A C 1
ATOM 2329 O O . MET A 1 293 ? 1.642 -15.279 -6.390 1.00 94.69 293 MET A O 1
ATOM 2333 N N . TYR A 1 294 ? 1.510 -13.949 -8.198 1.00 96.56 294 TYR A N 1
ATOM 2334 C CA . TYR A 1 294 ? 0.411 -13.144 -7.679 1.00 96.56 294 TYR A CA 1
ATOM 2335 C C . TYR A 1 294 ? -0.864 -13.977 -7.510 1.00 96.56 294 TYR A C 1
ATOM 2337 O O . TYR A 1 294 ? -1.485 -13.949 -6.452 1.00 96.56 294 TYR A O 1
ATOM 2345 N N . ARG A 1 295 ? -1.219 -14.822 -8.484 1.00 95.75 295 ARG A N 1
ATOM 2346 C CA . ARG A 1 295 ? -2.359 -15.733 -8.332 1.00 95.75 295 ARG A CA 1
ATOM 2347 C C . ARG A 1 295 ? -2.195 -16.658 -7.128 1.00 95.75 295 ARG A C 1
ATOM 2349 O O . ARG A 1 295 ? -3.154 -16.852 -6.396 1.00 95.75 295 ARG A O 1
ATOM 2356 N N . GLU A 1 296 ? -1.002 -17.206 -6.907 1.00 97.00 296 GLU A N 1
ATOM 2357 C CA . GLU A 1 296 ? -0.736 -18.047 -5.737 1.00 97.00 296 GLU A CA 1
ATOM 2358 C C . GLU A 1 296 ? -0.916 -17.276 -4.423 1.00 97.00 296 GLU A C 1
ATOM 2360 O O . GLU A 1 296 ? -1.647 -17.745 -3.554 1.00 97.00 296 GLU A O 1
ATOM 2365 N N . LEU A 1 297 ? -0.315 -16.086 -4.306 1.00 98.00 297 LEU A N 1
ATOM 2366 C CA . LEU A 1 297 ? -0.485 -15.199 -3.152 1.00 98.00 297 LEU A CA 1
ATOM 2367 C C . LEU A 1 297 ? -1.964 -14.933 -2.874 1.00 98.00 297 LEU A C 1
ATOM 2369 O O . LEU A 1 297 ? -2.451 -15.168 -1.769 1.00 98.00 297 LEU A O 1
ATOM 2373 N N . ARG A 1 298 ? -2.683 -14.491 -3.910 1.00 96.94 298 ARG A N 1
ATOM 2374 C CA . ARG A 1 298 ? -4.104 -14.172 -3.844 1.00 96.94 298 ARG A CA 1
ATOM 2375 C C . ARG A 1 298 ? -4.921 -15.370 -3.401 1.00 96.94 298 ARG A C 1
ATOM 2377 O O . ARG A 1 298 ? -5.690 -15.268 -2.451 1.00 96.94 298 ARG A O 1
ATOM 2384 N N . ASP A 1 299 ? -4.784 -16.495 -4.092 1.00 97.62 299 ASP A N 1
ATOM 2385 C CA . ASP A 1 299 ? -5.606 -17.675 -3.843 1.00 97.62 299 ASP A CA 1
ATOM 2386 C C . ASP A 1 299 ? -5.336 -18.222 -2.429 1.00 97.62 299 ASP A C 1
ATOM 2388 O O . ASP A 1 299 ? -6.274 -18.595 -1.726 1.00 97.62 299 ASP A O 1
ATOM 2392 N N . ARG A 1 300 ? -4.078 -18.201 -1.959 1.00 98.12 300 ARG A N 1
ATOM 2393 C CA . ARG A 1 300 ? -3.721 -18.639 -0.600 1.00 98.12 300 ARG A CA 1
ATOM 2394 C C . ARG A 1 300 ? -4.258 -17.681 0.465 1.00 98.12 300 ARG A C 1
ATOM 2396 O O . ARG A 1 300 ? -4.961 -18.144 1.355 1.00 98.12 300 ARG A O 1
ATOM 2403 N N . ILE A 1 301 ? -4.001 -16.374 0.366 1.00 97.81 301 ILE A N 1
ATOM 2404 C CA . ILE A 1 301 ? -4.471 -15.390 1.362 1.00 97.81 301 ILE A CA 1
ATOM 2405 C C . ILE A 1 301 ? -5.999 -15.342 1.418 1.00 97.81 301 ILE A C 1
ATOM 2407 O O . ILE A 1 301 ? -6.572 -15.353 2.503 1.00 97.81 301 ILE A O 1
ATOM 2411 N N . THR A 1 302 ? -6.678 -15.331 0.269 1.00 97.25 302 THR A N 1
ATOM 2412 C CA . THR A 1 302 ? -8.151 -15.320 0.239 1.00 97.25 302 THR A CA 1
ATOM 2413 C C . THR A 1 302 ? -8.748 -16.600 0.814 1.00 97.25 302 THR A C 1
ATOM 2415 O O . THR A 1 302 ? -9.769 -16.524 1.489 1.00 97.25 302 THR A O 1
ATOM 2418 N N . THR A 1 303 ? -8.104 -17.756 0.621 1.00 97.81 303 THR A N 1
ATOM 2419 C CA . THR A 1 303 ? -8.513 -19.009 1.275 1.00 97.81 303 THR A CA 1
ATOM 2420 C C . THR A 1 303 ? -8.318 -18.931 2.789 1.00 97.81 303 THR A C 1
ATOM 2422 O O . THR A 1 303 ? -9.220 -19.292 3.537 1.00 97.81 303 THR A O 1
ATOM 2425 N N . LEU A 1 304 ? -7.171 -18.430 3.259 1.00 97.62 304 LEU A N 1
ATOM 2426 C CA . LEU A 1 304 ? -6.896 -18.289 4.694 1.00 97.62 304 LEU A CA 1
ATOM 2427 C C . LEU A 1 304 ? -7.852 -17.297 5.371 1.00 97.62 304 LEU A C 1
ATOM 2429 O O . LEU A 1 304 ? -8.320 -17.552 6.477 1.00 97.62 304 LEU A O 1
ATOM 2433 N N . ALA A 1 305 ? -8.211 -16.208 4.689 1.00 96.62 305 ALA A N 1
ATOM 2434 C CA . ALA A 1 305 ? -9.176 -15.230 5.185 1.00 96.62 305 ALA A CA 1
ATOM 2435 C C . ALA A 1 305 ? -10.555 -15.832 5.482 1.00 96.62 305 ALA A C 1
ATOM 2437 O O . ALA A 1 305 ? -11.241 -15.340 6.369 1.00 96.62 305 ALA A O 1
ATOM 2438 N N . GLN A 1 306 ? -10.935 -16.940 4.835 1.00 95.38 306 GLN A N 1
ATOM 2439 C CA . GLN A 1 306 ? -12.204 -17.631 5.104 1.00 95.38 306 GLN A CA 1
ATOM 2440 C C . GLN A 1 306 ? -12.264 -18.300 6.487 1.00 95.38 306 GLN A C 1
ATOM 2442 O O . GLN A 1 306 ? -13.323 -18.778 6.886 1.00 95.38 306 GLN A O 1
ATOM 2447 N N . PHE A 1 307 ? -11.165 -18.332 7.252 1.00 94.25 307 PHE A N 1
ATOM 2448 C CA . PHE A 1 307 ? -11.197 -18.758 8.653 1.00 94.25 307 PHE A CA 1
ATOM 2449 C C . PHE A 1 307 ? -11.867 -17.747 9.599 1.00 94.25 307 PHE A C 1
ATOM 2451 O O . PHE A 1 307 ? -12.026 -18.073 10.779 1.00 94.25 307 PHE A O 1
ATOM 2458 N N . SER A 1 308 ? -12.235 -16.553 9.117 1.00 95.25 308 SER A N 1
ATOM 2459 C CA . SER A 1 308 ? -12.978 -15.534 9.861 1.00 95.25 308 SER A CA 1
ATOM 2460 C C . SER A 1 308 ? -13.918 -14.750 8.937 1.00 95.25 308 SER A C 1
ATOM 2462 O O . SER A 1 308 ? -13.520 -14.301 7.867 1.00 95.25 308 SER A O 1
ATOM 2464 N N . ASP A 1 309 ? -15.149 -14.496 9.384 1.00 94.12 309 ASP A N 1
ATOM 2465 C CA . ASP A 1 309 ? -16.120 -13.665 8.650 1.00 94.12 309 ASP A CA 1
ATOM 2466 C C . ASP A 1 309 ? -15.861 -12.150 8.814 1.00 94.12 309 ASP A C 1
ATOM 2468 O O . ASP A 1 309 ? -16.620 -11.321 8.312 1.00 94.12 309 ASP A O 1
ATOM 2472 N N . LYS A 1 310 ? -14.809 -11.769 9.553 1.00 96.19 310 LYS A N 1
ATOM 2473 C CA . LYS A 1 310 ? -14.492 -10.379 9.925 1.00 96.19 310 LYS A CA 1
ATOM 2474 C C . LYS A 1 310 ? -13.188 -9.870 9.296 1.00 96.19 310 LYS A C 1
ATOM 2476 O O . LYS A 1 310 ? -12.535 -8.987 9.855 1.00 96.19 310 LYS A O 1
ATOM 2481 N N . VAL A 1 311 ? -12.788 -10.429 8.154 1.00 97.94 311 VAL A N 1
ATOM 2482 C CA . VAL A 1 311 ? -11.59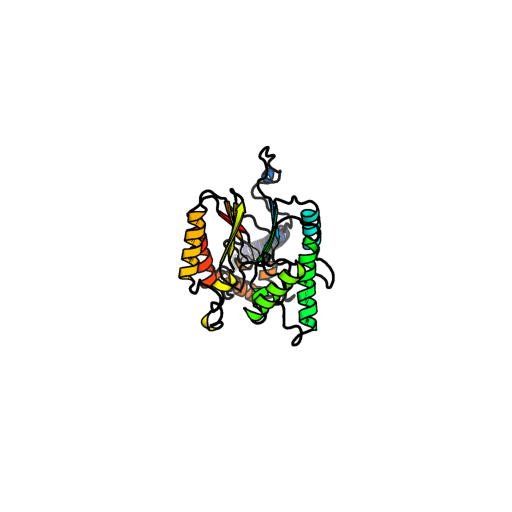4 -9.996 7.412 1.00 97.94 311 VAL A CA 1
ATOM 2483 C C . VAL A 1 311 ? -11.965 -8.964 6.350 1.00 97.94 311 VAL A C 1
ATOM 2485 O O . VAL A 1 311 ? -12.864 -9.184 5.540 1.00 97.94 311 VAL A O 1
ATOM 2488 N N . ILE A 1 312 ? -11.242 -7.846 6.327 1.00 97.94 312 ILE A N 1
ATOM 2489 C CA . ILE A 1 312 ? -11.366 -6.788 5.320 1.00 97.94 312 ILE A CA 1
ATOM 2490 C C . ILE A 1 312 ? -10.011 -6.605 4.643 1.00 97.94 312 ILE A C 1
ATOM 2492 O O . ILE A 1 312 ? -9.005 -6.412 5.317 1.00 97.94 312 ILE A O 1
ATOM 2496 N N . PHE A 1 313 ? -9.987 -6.613 3.312 1.00 98.31 313 PHE A N 1
ATOM 2497 C CA . PHE A 1 313 ? -8.793 -6.282 2.535 1.00 98.31 313 PHE A CA 1
ATOM 2498 C C . PHE A 1 313 ? -8.788 -4.799 2.152 1.00 98.31 313 PHE A C 1
ATOM 2500 O O . PHE A 1 313 ? -9.779 -4.297 1.619 1.00 98.31 313 PHE A O 1
ATOM 2507 N N . ALA A 1 314 ? -7.669 -4.113 2.386 1.00 98.31 314 ALA A N 1
ATOM 2508 C CA . ALA A 1 314 ? -7.449 -2.724 1.988 1.00 98.31 314 ALA A CA 1
ATOM 2509 C C . ALA A 1 314 ? -6.192 -2.624 1.114 1.00 98.31 314 ALA A C 1
ATOM 2511 O O . ALA A 1 314 ? -5.112 -3.010 1.561 1.00 98.31 314 ALA A O 1
ATOM 2512 N N . SER A 1 315 ? -6.335 -2.113 -0.116 1.00 98.06 315 SER A N 1
ATOM 2513 C CA . SER A 1 315 ? -5.247 -2.109 -1.105 1.00 98.06 315 SER A CA 1
ATOM 2514 C C . SER A 1 315 ? -5.206 -0.904 -2.039 1.00 98.06 315 SER A C 1
ATOM 2516 O O . SER A 1 315 ? -6.224 -0.239 -2.236 1.00 98.06 315 SER A O 1
ATOM 2518 N N . GLY A 1 316 ? -4.013 -0.647 -2.587 1.00 96.25 316 GLY A N 1
ATOM 2519 C CA . GLY A 1 316 ? -3.727 0.334 -3.640 1.00 96.25 316 GLY A CA 1
ATOM 2520 C C . GLY A 1 316 ? -3.533 -0.348 -5.000 1.00 96.25 316 GLY A C 1
ATOM 2521 O O . GLY A 1 316 ? -4.361 -1.180 -5.392 1.00 96.25 316 GLY A O 1
ATOM 2522 N N . HIS A 1 317 ? -2.442 -0.003 -5.697 1.00 96.62 317 HIS A N 1
ATOM 2523 C CA . HIS A 1 317 ? -1.930 -0.538 -6.976 1.00 96.62 317 HIS A CA 1
ATOM 2524 C C . HIS A 1 317 ? -2.785 -0.218 -8.202 1.00 96.62 317 HIS A C 1
ATOM 2526 O O . HIS A 1 317 ? -2.316 0.131 -9.286 1.00 96.62 317 HIS A O 1
ATOM 2532 N N . GLU A 1 318 ? -4.098 -0.364 -8.066 1.00 91.44 318 GLU A N 1
ATOM 2533 C CA . GLU A 1 318 ? -5.037 -0.036 -9.123 1.00 91.44 318 GLU A CA 1
ATOM 2534 C C . GLU A 1 318 ? -5.462 1.418 -8.990 1.00 91.44 318 GLU A C 1
ATOM 2536 O O . GLU A 1 318 ? -6.053 1.825 -7.992 1.00 91.44 318 GLU A O 1
ATOM 2541 N N . HIS A 1 319 ? -5.248 2.202 -10.049 1.00 90.75 319 HIS A N 1
ATOM 2542 C CA . HIS A 1 319 ? -5.555 3.640 -10.082 1.00 90.75 319 HIS A CA 1
ATOM 2543 C C . HIS A 1 319 ? -7.060 3.907 -10.271 1.00 90.75 319 HIS A C 1
ATOM 2545 O O . HIS A 1 319 ? -7.492 4.654 -11.152 1.00 90.75 319 HIS A O 1
ATOM 2551 N N . THR A 1 320 ? -7.880 3.231 -9.464 1.00 89.06 320 THR A N 1
ATOM 2552 C CA . THR A 1 320 ? -9.345 3.243 -9.455 1.00 89.06 320 THR A CA 1
ATOM 2553 C C . THR A 1 320 ? -9.859 2.970 -8.042 1.00 89.06 320 THR A C 1
ATOM 2555 O O . THR A 1 320 ? -9.271 2.173 -7.322 1.00 89.06 320 THR A O 1
ATOM 2558 N N . LEU A 1 321 ? -11.002 3.547 -7.667 1.00 90.50 321 LEU A N 1
ATOM 2559 C CA . LEU A 1 321 ? -11.672 3.210 -6.408 1.00 90.50 321 LEU A CA 1
ATOM 2560 C C . LEU A 1 321 ? -12.634 2.034 -6.614 1.00 90.50 321 LEU A C 1
ATOM 2562 O O . LEU A 1 321 ? -13.524 2.109 -7.467 1.00 90.50 321 LEU A O 1
ATOM 2566 N N . GLN A 1 322 ? -12.472 0.969 -5.827 1.00 89.75 322 GLN A N 1
ATOM 2567 C CA . GLN A 1 322 ? -13.293 -0.240 -5.903 1.00 89.75 322 GLN A CA 1
ATOM 2568 C C . GLN A 1 322 ? -13.754 -0.667 -4.505 1.00 89.75 322 GLN A C 1
ATOM 2570 O O . GLN A 1 322 ? -12.993 -0.607 -3.547 1.00 89.75 322 GLN A O 1
ATOM 2575 N N . TYR A 1 323 ? -15.003 -1.119 -4.411 1.00 90.31 323 TYR A N 1
ATOM 2576 C CA . TYR A 1 323 ? -15.553 -1.803 -3.242 1.00 90.31 323 TYR A CA 1
ATOM 2577 C C . TYR A 1 323 ? -16.131 -3.131 -3.726 1.00 90.31 323 TYR A C 1
ATOM 2579 O O . TYR A 1 323 ? -16.973 -3.148 -4.629 1.00 90.31 323 TYR A O 1
ATOM 2587 N N . ILE A 1 324 ? -15.606 -4.233 -3.195 1.00 89.44 324 ILE A N 1
ATOM 2588 C CA . ILE A 1 324 ? -15.874 -5.595 -3.662 1.00 89.44 324 ILE A CA 1
ATOM 2589 C C . ILE A 1 324 ? -16.349 -6.397 -2.454 1.00 89.44 324 ILE A C 1
ATOM 2591 O O . ILE A 1 324 ? -15.679 -6.392 -1.424 1.00 89.44 324 ILE A O 1
ATOM 2595 N N . VAL A 1 325 ? -17.509 -7.041 -2.593 1.00 83.31 325 VAL A N 1
ATOM 2596 C CA . VAL A 1 325 ? -18.194 -7.807 -1.542 1.00 83.31 325 VAL A CA 1
ATOM 2597 C C . VAL A 1 325 ? -18.596 -9.165 -2.074 1.00 83.31 325 VAL A C 1
ATOM 2599 O O . VAL A 1 325 ? -19.017 -9.210 -3.259 1.00 83.31 325 VAL A O 1
#

Sequence (325 aa):
MIKSPNYKFYNSLLAAMRKHFTLIVILLFFSGCATYHAKYKNIEDRQDTPTAKEVSHTFYLIGDAGLSPLGGMNPALKAFKERLNVADKNSTAIFLGDNIYPAGLPDPVDSTLAYRTAASHLNAQIATLANFKGNKFFIPGNHDWYTEGLVGLKREQEYIQEKLNSDDVFFPENGCPIETIEINEDVVVVVIDTEWYLTNWDKRPDINDKCDIKSRDKFLLEVEDVIKDNRERTTIIAMHHPMFTYGSHGGQTTLRQQLYPSNKNVPLPILGSVANVLRKTAGPSIEDNNNKMYRELRDRITTLAQFSDKVIFASGHEHTLQYIV